Protein AF-0000000069186853 (afdb_homodimer)

Organism: Paramecium tetraurelia (NCBI:txid5888)

Secondary structure (DSSP, 8-state):
---------HHHHTHHHHHHHHHHHHHHHHTT-----HHHHHHHHHHHHHHHHHHHHHH-TT--EEEEEEEEEE-SS--EEEEEEEES-TTT-EEEEEEEE-SSEEEEEEEEEE--/---------HHHHTHHHHHHHHHHHHHHHHTT-----HHHHHHHHHHHHHHHHHHHHHH-TT--EEEEEEEEEE-SS--EEEEEEEES-TTT-EEEEEEEE-SSEEEEEEEEEE--

InterPro domains:
  IPR005334 Dynein light chain Tctex-1-like [PF03645] (18-112)
  IPR005334 Dynein light chain Tctex-1-like [PTHR21255] (15-114)
  IPR038586 Tctex-1-like superfamily [G3DSA:3.30.1140.40] (16-115)

Sequence (232 aa):
MSNFEKDDNFSNLLKPDVTKIAQGILDQEIKTYNYNNPEESQKKSNSICDTILIKLKDLNHKHYKFIVSCLILQKADCGVSLSASCYWDNNTDGSVSVKQESDNALCIVNIFACGGMSNFEKDDNFSNLLKPDVTKIAQGILDQEIKTYNYNNPEESQKKSNSICDTILIKLKDLNHKHYKFIVSCLILQKADCGVSLSASCYWDNNTDGSVSVKQESDNALCIVNIFACGG

Foldseek 3Di:
DPCVVVLCACVPPPQVVLQCLLQVLCVVLAAADDDDDDVVVVVSQVVSQVSSVVVVVVVCPQDWDKDKGKDKDFDDPDDDDDDDDDDADPSHKDKDWDWDHYPTMIMIMMMIIHGD/DPCVVVLCACVRPPQVVLQCLLQVLCVVLAAADDDDDDVVVVVSQVVSQVSSVVVVVVVCPQDWDKDKGKDKDFDDPDDDDDDDDDDADPSHKDKDWDWDHYPTMIMIMMMIIHGD

pLDDT: mean 92.04, std 14.08, range [31.52, 98.94]

Nearest PDB structures (foldseek):
  8pr0-assembly1_G  TM=8.610E-01  e=3.865E-09  Homo sapiens
  8glv-assembly1_AS  TM=9.226E-01  e=7.094E-08  Chlamydomonas reinhardtii
  8rgi-assembly1_B  TM=9.153E-01  e=6.820E-07  Homo sapiens
  8bwy-assembly1_N  TM=9.026E-01  e=1.581E-06  Chlamydomonas reinhardtii
  8bx8-assembly1_O  TM=8.476E-01  e=1.686E-06  Tetrahymena thermophila

Radius of gyration: 18.5 Å; Cα contacts (8 Å, |Δi|>4): 454; chains: 2; bounding box: 41×60×53 Å

Structure (mmCIF, N/CA/C/O backbone):
data_AF-0000000069186853-model_v1
#
loop_
_entity.id
_entity.type
_entity.pdbx_description
1 polymer 'Chromosome undetermined scaffold_24, whole genome shotgun sequence'
#
loop_
_atom_site.group_PDB
_atom_site.id
_atom_site.type_symbol
_atom_site.label_atom_id
_atom_site.label_alt_id
_atom_site.label_comp_id
_atom_site.label_asym_id
_atom_site.label_entity_id
_atom_site.label_seq_id
_atom_site.pdbx_PDB_ins_code
_atom_site.Cartn_x
_atom_site.Cartn_y
_atom_site.Cartn_z
_atom_site.occupancy
_atom_site.B_iso_or_equiv
_atom_site.auth_seq_id
_atom_site.auth_comp_id
_atom_site.auth_asym_id
_atom_site.auth_atom_id
_atom_site.pdbx_PDB_model_num
ATOM 1 N N . MET A 1 1 ? 14.367 39.562 -10.094 1 31.52 1 MET A N 1
ATOM 2 C CA . MET A 1 1 ? 14.781 38.375 -9.383 1 31.52 1 MET A CA 1
ATOM 3 C C . MET A 1 1 ? 13.656 37.344 -9.367 1 31.52 1 MET A C 1
ATOM 5 O O . MET A 1 1 ? 12.578 37.594 -8.836 1 31.52 1 MET A O 1
ATOM 9 N N . SER A 1 2 ? 13.32 36.656 -10.453 1 38.47 2 SER A N 1
ATOM 10 C CA . SER A 1 2 ? 12.211 35.719 -10.641 1 38.47 2 SER A CA 1
ATOM 11 C C . SER A 1 2 ? 12.141 34.719 -9.5 1 38.47 2 SER A C 1
ATOM 13 O O . SER A 1 2 ? 13.172 34.156 -9.086 1 38.47 2 SER A O 1
ATOM 15 N N . ASN A 1 3 ? 11.453 34.969 -8.406 1 35.44 3 ASN A N 1
ATOM 16 C CA . ASN A 1 3 ? 11.266 34.156 -7.215 1 35.44 3 ASN A CA 1
ATOM 17 C C . ASN A 1 3 ? 11.078 32.688 -7.57 1 35.44 3 ASN A C 1
ATOM 19 O O . ASN A 1 3 ? 9.945 32.219 -7.758 1 35.44 3 ASN A O 1
ATOM 23 N N . PHE A 1 4 ? 11.688 32.125 -8.5 1 44.28 4 PHE A N 1
ATOM 24 C CA . PHE A 1 4 ? 11.75 30.688 -8.664 1 44.28 4 PHE A CA 1
ATOM 25 C C . PHE A 1 4 ? 11.891 29.984 -7.316 1 44.28 4 PHE A C 1
ATOM 27 O O . PHE A 1 4 ? 13 29.812 -6.816 1 44.28 4 PHE A O 1
ATOM 34 N N . GLU A 1 5 ? 11.289 30.391 -6.305 1 45.09 5 GLU A N 1
ATOM 35 C CA . GLU A 1 5 ? 11.203 29.672 -5.035 1 45.09 5 GLU A CA 1
ATOM 36 C C . GLU A 1 5 ? 11.188 28.156 -5.258 1 45.09 5 GLU A C 1
ATOM 38 O O . GLU A 1 5 ? 10.312 27.625 -5.945 1 45.09 5 GLU A O 1
ATOM 43 N N . LYS A 1 6 ? 12.195 27.578 -5.723 1 48.25 6 LYS A N 1
ATOM 44 C CA . LYS A 1 6 ? 12.375 26.141 -5.707 1 48.25 6 LYS A CA 1
ATOM 45 C C . LYS A 1 6 ? 11.461 25.469 -4.68 1 48.25 6 LYS A C 1
ATOM 47 O O . LYS A 1 6 ? 11.609 25.688 -3.477 1 48.25 6 LYS A O 1
ATOM 52 N N . ASP A 1 7 ? 10.156 25.5 -4.883 1 52.16 7 ASP A N 1
ATOM 53 C CA . ASP A 1 7 ? 9.125 24.953 -4.008 1 52.16 7 ASP A CA 1
ATOM 54 C C . ASP A 1 7 ? 9.594 23.656 -3.352 1 52.16 7 ASP A C 1
ATOM 56 O O . ASP A 1 7 ? 10.016 22.719 -4.039 1 52.16 7 ASP A O 1
ATOM 60 N N . ASP A 1 8 ? 10.234 23.828 -2.162 1 62.59 8 ASP A N 1
ATOM 61 C CA . ASP A 1 8 ? 10.688 22.844 -1.189 1 62.59 8 ASP A CA 1
ATOM 62 C C . ASP A 1 8 ? 9.633 21.766 -0.965 1 62.59 8 ASP A C 1
ATOM 64 O O . ASP A 1 8 ? 9.117 21.609 0.142 1 62.59 8 ASP A O 1
ATOM 68 N N . ASN A 1 9 ? 9.195 21.281 -2.125 1 79.5 9 ASN A N 1
ATOM 69 C CA . ASN A 1 9 ? 8.203 20.219 -1.977 1 79.5 9 ASN A CA 1
ATOM 70 C C . ASN A 1 9 ? 8.852 18.844 -1.994 1 79.5 9 ASN A C 1
ATOM 72 O O . ASN A 1 9 ? 10.062 18.719 -2.186 1 79.5 9 ASN A O 1
ATOM 76 N N . PHE A 1 10 ? 8.117 17.812 -1.622 1 89.06 10 PHE A N 1
ATOM 77 C CA . PHE A 1 10 ? 8.625 16.438 -1.53 1 89.06 10 PHE A CA 1
ATOM 78 C C . PHE A 1 10 ? 9.367 16.047 -2.801 1 89.06 10 PHE A C 1
ATOM 80 O O . PHE A 1 10 ? 10.453 15.477 -2.734 1 89.06 10 PHE A O 1
ATOM 87 N N . SER A 1 11 ? 8.898 16.453 -3.914 1 82.69 11 SER A N 1
ATOM 88 C CA . SER A 1 11 ? 9.406 16.016 -5.207 1 82.69 11 SER A CA 1
ATOM 89 C C . SER A 1 11 ? 10.82 16.531 -5.445 1 82.69 11 SER A C 1
ATOM 91 O O . SER A 1 11 ? 11.664 15.812 -6.008 1 82.69 11 SER A O 1
ATOM 93 N N . ASN A 1 12 ? 11.055 17.656 -5 1 81.44 12 ASN A N 1
ATOM 94 C CA . ASN A 1 12 ? 12.367 18.234 -5.262 1 81.44 12 ASN A CA 1
ATOM 95 C C . ASN A 1 12 ? 13.32 18.016 -4.094 1 81.44 12 ASN A C 1
ATOM 97 O O . ASN A 1 12 ? 14.516 17.797 -4.297 1 81.44 12 ASN A O 1
ATOM 101 N N . LEU A 1 13 ? 12.867 17.922 -2.936 1 79.88 13 LEU A N 1
ATOM 102 C CA . LEU A 1 13 ? 13.734 17.969 -1.763 1 79.88 13 LEU A CA 1
ATOM 103 C C . LEU A 1 13 ? 14.031 16.562 -1.251 1 79.88 13 LEU A C 1
ATOM 105 O O . LEU A 1 13 ? 15.18 16.234 -0.933 1 79.88 13 LEU A O 1
ATOM 109 N N . LEU A 1 14 ? 13.008 15.812 -1.173 1 90.31 14 LEU A N 1
ATOM 110 C CA . LEU A 1 14 ? 13.195 14.578 -0.416 1 90.31 14 LEU A CA 1
ATOM 111 C C . LEU A 1 14 ? 13.078 13.359 -1.326 1 90.31 14 LEU A C 1
ATOM 113 O O . LEU A 1 14 ? 13.625 12.297 -1.019 1 90.31 14 LEU A O 1
ATOM 117 N N . LYS A 1 15 ? 12.453 13.508 -2.482 1 95.12 15 LYS A N 1
ATOM 118 C CA . LYS A 1 15 ? 12.133 12.352 -3.307 1 95.12 15 LYS A CA 1
ATOM 119 C C . LYS A 1 15 ? 13.406 11.641 -3.766 1 95.12 15 LYS A C 1
ATOM 121 O O . LYS A 1 15 ? 13.492 10.414 -3.701 1 95.12 15 LYS A O 1
ATOM 126 N N . PRO A 1 16 ? 14.469 12.375 -4.25 1 96.44 16 PRO A N 1
ATOM 127 C CA . PRO A 1 16 ? 15.68 11.672 -4.68 1 96.44 16 PRO A CA 1
ATOM 128 C C . PRO A 1 16 ? 16.312 10.859 -3.561 1 96.44 16 PRO A C 1
ATOM 130 O O . PRO A 1 16 ? 16.75 9.719 -3.785 1 96.44 16 PRO A O 1
ATOM 133 N N . ASP A 1 17 ? 16.375 11.398 -2.381 1 96 17 ASP A N 1
ATOM 134 C CA . ASP A 1 17 ? 16.984 10.703 -1.244 1 96 17 ASP A CA 1
ATOM 135 C C . ASP A 1 17 ? 16.125 9.5 -0.831 1 96 17 ASP A C 1
ATOM 137 O O . ASP A 1 17 ? 16.656 8.43 -0.551 1 96 17 ASP A O 1
ATOM 141 N N . VAL A 1 18 ? 14.844 9.664 -0.786 1 97.81 18 VAL A N 1
ATOM 142 C CA . VAL A 1 18 ? 13.93 8.578 -0.437 1 97.81 18 VAL A CA 1
ATOM 143 C C . VAL A 1 18 ? 14.055 7.445 -1.451 1 97.81 18 VAL A C 1
ATOM 145 O O . VAL A 1 18 ? 14.109 6.273 -1.077 1 97.81 18 VAL A O 1
ATOM 148 N N . THR A 1 19 ? 14.156 7.84 -2.711 1 98.5 19 THR A N 1
ATOM 149 C CA . THR A 1 19 ? 14.297 6.859 -3.783 1 98.5 19 THR A CA 1
ATOM 150 C C . THR A 1 19 ? 15.602 6.074 -3.633 1 98.5 19 THR A C 1
ATOM 152 O O . THR A 1 19 ? 15.602 4.848 -3.74 1 98.5 19 THR A O 1
ATOM 155 N N . LYS A 1 20 ? 16.625 6.789 -3.365 1 98.31 20 LYS A N 1
ATOM 156 C CA . LYS A 1 20 ? 17.938 6.168 -3.217 1 98.31 20 LYS A CA 1
ATOM 157 C C . LYS A 1 20 ? 17.953 5.207 -2.029 1 98.31 20 LYS A C 1
ATOM 159 O O . LYS A 1 20 ? 18.5 4.105 -2.125 1 98.31 20 LYS A O 1
ATOM 164 N N . ILE A 1 21 ? 17.391 5.629 -0.96 1 98.31 21 ILE A N 1
ATOM 165 C CA . ILE A 1 21 ? 17.328 4.805 0.242 1 98.31 21 ILE A CA 1
ATOM 166 C C . ILE A 1 21 ? 16.562 3.516 -0.051 1 98.31 21 ILE A C 1
ATOM 168 O O . ILE A 1 21 ? 17.062 2.418 0.207 1 98.31 21 ILE A O 1
ATOM 172 N N . ALA A 1 22 ? 15.398 3.576 -0.599 1 98.81 22 ALA A N 1
ATOM 173 C CA . ALA A 1 22 ? 14.539 2.42 -0.851 1 98.81 22 ALA A CA 1
ATOM 174 C C . ALA A 1 22 ? 15.18 1.474 -1.862 1 98.81 22 ALA A C 1
ATOM 176 O O . ALA A 1 22 ? 15.227 0.26 -1.646 1 98.81 22 ALA A O 1
ATOM 177 N N . GLN A 1 23 ? 15.727 2.078 -2.92 1 98.88 23 GLN A N 1
ATOM 178 C CA . GLN A 1 23 ? 16.344 1.258 -3.955 1 98.88 23 GLN A CA 1
ATOM 179 C C . GLN A 1 23 ? 17.578 0.528 -3.418 1 98.88 23 GLN A C 1
ATOM 181 O O . GLN A 1 23 ? 17.812 -0.638 -3.748 1 98.88 23 GLN A O 1
ATOM 186 N N . GLY A 1 24 ? 18.344 1.26 -2.682 1 98.81 24 GLY A N 1
ATOM 187 C CA . GLY A 1 24 ? 19.516 0.642 -2.082 1 98.81 24 GLY A CA 1
ATOM 188 C C . GLY A 1 24 ? 19.188 -0.55 -1.206 1 98.81 24 GLY A C 1
ATOM 189 O O . GLY A 1 24 ? 19.844 -1.582 -1.271 1 98.81 24 GLY A O 1
ATOM 190 N N . ILE A 1 25 ? 18.156 -0.451 -0.407 1 98.88 25 ILE A N 1
ATOM 191 C CA . ILE A 1 25 ? 17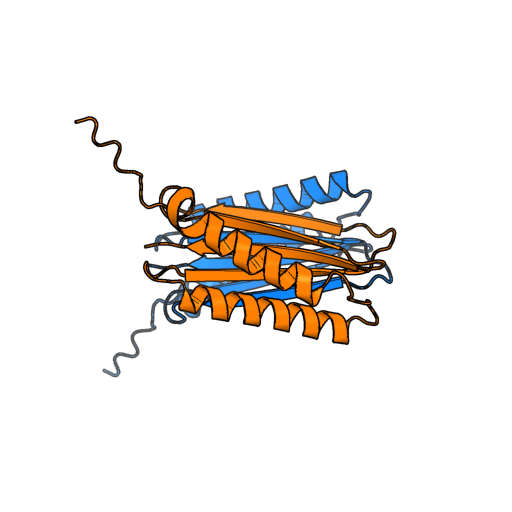.75 -1.532 0.481 1 98.88 25 ILE A CA 1
ATOM 192 C C . ILE A 1 25 ? 17.234 -2.711 -0.344 1 98.88 25 ILE A C 1
ATOM 194 O O . ILE A 1 25 ? 17.547 -3.865 -0.056 1 98.88 25 ILE A O 1
ATOM 198 N N . LEU A 1 26 ? 16.453 -2.457 -1.395 1 98.88 26 LEU A N 1
ATOM 199 C CA . LEU A 1 26 ? 15.961 -3.541 -2.234 1 98.88 26 LEU A CA 1
ATOM 200 C C . LEU A 1 26 ? 17.109 -4.238 -2.955 1 98.88 26 LEU A C 1
ATOM 202 O O . LEU A 1 26 ? 17.109 -5.465 -3.088 1 98.88 26 LEU A O 1
ATOM 206 N N . ASP A 1 27 ? 18.062 -3.445 -3.42 1 98.75 27 ASP A N 1
ATOM 207 C CA . ASP A 1 27 ? 19.219 -4.035 -4.082 1 98.75 27 ASP A CA 1
ATOM 208 C C . ASP A 1 27 ? 19.953 -4.996 -3.152 1 98.75 27 ASP A C 1
ATOM 210 O O . ASP A 1 27 ? 20.391 -6.074 -3.576 1 98.75 27 ASP A O 1
ATOM 214 N N . GLN A 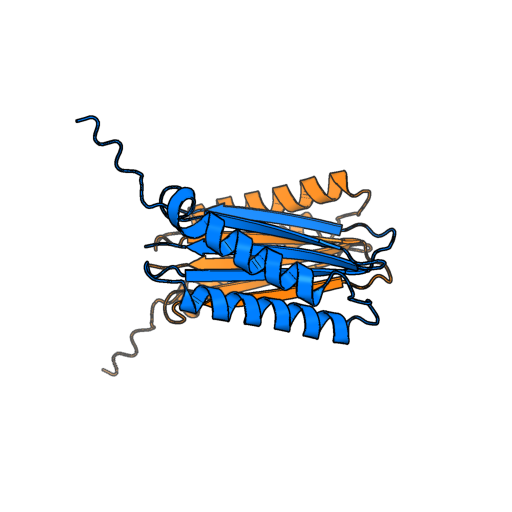1 28 ? 20.031 -4.59 -1.9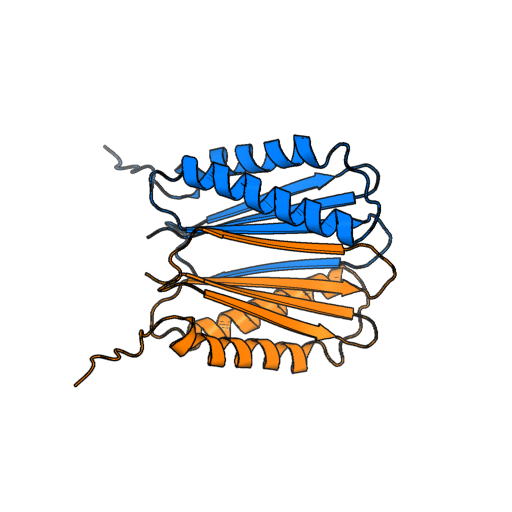55 1 98.5 28 GLN A N 1
ATOM 215 C CA . GLN A 1 28 ? 20.734 -5.398 -0.965 1 98.5 28 GLN A CA 1
ATOM 216 C C . GLN A 1 28 ? 19.906 -6.617 -0.562 1 98.5 28 GLN A C 1
ATOM 218 O O . GLN A 1 28 ? 20.438 -7.723 -0.442 1 98.5 28 GLN A O 1
ATOM 223 N N . GLU A 1 29 ? 18.609 -6.461 -0.39 1 98.56 29 GLU A N 1
ATOM 224 C CA . GLU A 1 29 ? 17.781 -7.469 0.264 1 98.56 29 GLU A CA 1
ATOM 225 C C . GLU A 1 29 ? 17.172 -8.43 -0.755 1 98.56 29 GLU A C 1
ATOM 227 O O . GLU A 1 29 ? 16.875 -9.578 -0.431 1 98.56 29 GLU A O 1
ATOM 232 N N . ILE A 1 30 ? 17 -8.047 -2.061 1 98.69 30 ILE A N 1
ATOM 233 C CA . ILE A 1 30 ? 16.125 -8.82 -2.932 1 98.69 30 ILE A CA 1
ATOM 234 C C . ILE A 1 30 ? 16.938 -9.445 -4.066 1 98.69 30 ILE A C 1
ATOM 236 O O . ILE A 1 30 ? 16.609 -10.539 -4.535 1 98.69 30 ILE A O 1
ATOM 240 N N . LYS A 1 31 ? 17.969 -8.789 -4.516 1 97.25 31 LYS A N 1
ATOM 241 C CA . LYS A 1 31 ? 18.703 -9.266 -5.684 1 97.25 31 LYS A CA 1
ATOM 242 C C . LYS A 1 31 ? 19.125 -10.719 -5.508 1 97.25 31 LYS A C 1
ATOM 244 O O . LYS A 1 31 ? 19.078 -11.508 -6.457 1 97.25 31 LYS A O 1
ATOM 249 N N . THR A 1 32 ? 19.484 -11.109 -4.293 1 96.19 32 THR A N 1
ATOM 250 C CA . THR A 1 32 ? 19.938 -12.477 -4.047 1 96.19 32 THR A CA 1
ATOM 251 C C . THR A 1 32 ? 18.906 -13.242 -3.221 1 96.19 32 THR A C 1
ATOM 253 O O . THR A 1 32 ? 19.203 -14.32 -2.701 1 96.19 32 THR A O 1
ATOM 256 N N . TYR A 1 33 ? 17.797 -12.719 -3.096 1 98.06 33 TYR A N 1
ATOM 257 C CA . TYR A 1 33 ? 16.719 -13.312 -2.299 1 98.06 33 TYR A CA 1
ATOM 258 C C . TYR A 1 33 ? 16.109 -14.508 -3.014 1 98.06 33 TYR A C 1
ATOM 260 O O . TYR A 1 33 ? 15.914 -14.477 -4.23 1 98.06 33 TYR A O 1
ATOM 268 N N . ASN A 1 34 ? 15.914 -15.594 -2.262 1 97.75 34 ASN A N 1
ATOM 269 C CA . ASN A 1 34 ? 15.188 -16.75 -2.758 1 97.75 34 ASN A CA 1
ATOM 270 C C . ASN A 1 34 ? 13.867 -16.953 -2.012 1 97.75 34 ASN A C 1
ATOM 272 O O . ASN A 1 34 ? 13.867 -17.156 -0.797 1 97.75 34 ASN A O 1
ATOM 276 N N . TYR A 1 35 ? 12.883 -16.859 -2.834 1 97.38 35 TYR A N 1
ATOM 277 C CA . TYR A 1 35 ? 11.586 -17.125 -2.217 1 97.38 35 TYR A CA 1
ATOM 278 C C . TYR A 1 35 ? 11.453 -18.594 -1.835 1 97.38 35 TYR A C 1
ATOM 280 O O . TYR A 1 35 ? 11.609 -19.469 -2.682 1 97.38 35 TYR A O 1
ATOM 288 N N . ASN A 1 36 ? 11.086 -18.781 -0.61 1 96.12 36 ASN A N 1
ATOM 289 C CA . ASN A 1 36 ? 10.984 -20.172 -0.157 1 96.12 36 ASN A CA 1
ATOM 290 C C . ASN A 1 36 ? 9.547 -20.531 0.223 1 96.12 36 ASN A C 1
ATOM 292 O O . ASN A 1 36 ? 9.023 -21.547 -0.209 1 96.12 36 ASN A O 1
ATOM 296 N N . ASN A 1 37 ? 8.992 -19.703 1.125 1 95.38 37 ASN A N 1
ATOM 297 C CA . ASN A 1 37 ? 7.617 -19.922 1.567 1 95.38 37 ASN A CA 1
ATOM 298 C C . ASN A 1 37 ? 6.973 -18.625 2.035 1 95.38 37 ASN A C 1
ATOM 300 O O . ASN A 1 37 ? 7.664 -17.625 2.264 1 95.38 37 ASN A O 1
ATOM 304 N N . PRO A 1 38 ? 5.688 -18.641 2.197 1 94.88 38 PRO A N 1
ATOM 305 C CA . PRO A 1 38 ? 4.953 -17.422 2.531 1 94.88 38 PRO A CA 1
ATOM 306 C C . PRO A 1 38 ? 5.367 -16.828 3.875 1 94.88 38 PRO A C 1
ATOM 308 O O . PRO A 1 38 ? 5.426 -15.602 4.023 1 94.88 38 PRO A O 1
ATOM 311 N N . GLU A 1 39 ? 5.641 -17.609 4.816 1 96.94 39 GLU A N 1
ATOM 312 C CA . GLU A 1 39 ? 6 -17.109 6.141 1 96.94 39 GLU A CA 1
ATOM 313 C C . GLU A 1 39 ? 7.309 -16.328 6.105 1 96.94 39 GLU A C 1
ATOM 315 O O . GLU A 1 39 ? 7.391 -15.219 6.641 1 96.94 39 GLU A O 1
ATOM 320 N N . GLU A 1 40 ? 8.273 -16.906 5.508 1 97.69 40 GLU A N 1
ATOM 321 C CA . GLU A 1 40 ? 9.57 -16.234 5.395 1 97.69 40 GLU A CA 1
ATOM 322 C C . GLU A 1 40 ? 9.461 -14.969 4.562 1 97.69 40 GLU A C 1
ATOM 324 O O . GLU A 1 40 ? 10.109 -13.961 4.867 1 97.69 40 GLU A O 1
ATOM 329 N N . SER A 1 41 ? 8.734 -15.047 3.504 1 98.19 41 SER A N 1
ATOM 330 C CA . SER A 1 41 ? 8.547 -13.867 2.66 1 98.19 41 SER A CA 1
ATOM 331 C C . SER A 1 41 ? 7.852 -12.742 3.424 1 98.19 41 SER A C 1
ATOM 333 O O . SER A 1 41 ? 8.156 -11.57 3.223 1 98.19 41 SER A O 1
ATOM 335 N N . GLN A 1 42 ? 6.945 -13.125 4.293 1 98.38 42 GLN A N 1
ATOM 336 C CA . GLN A 1 42 ? 6.27 -12.133 5.121 1 98.38 42 GLN A CA 1
ATOM 337 C C . GLN A 1 42 ? 7.25 -11.445 6.07 1 98.38 42 GLN A C 1
ATOM 339 O O . GLN A 1 42 ? 7.227 -10.219 6.211 1 98.38 42 GLN A O 1
ATOM 344 N N . LYS A 1 43 ? 8.047 -12.203 6.652 1 98.62 43 LYS A N 1
ATOM 345 C CA . LYS A 1 43 ? 9.07 -11.641 7.531 1 98.62 43 LYS A CA 1
ATOM 346 C C . LYS A 1 43 ? 9.984 -10.688 6.766 1 98.62 43 LYS A C 1
ATOM 348 O O . LYS A 1 43 ? 10.344 -9.625 7.277 1 98.62 43 LYS A O 1
ATOM 353 N N . LYS A 1 44 ? 10.359 -11.156 5.566 1 98.81 44 LYS A N 1
ATOM 354 C CA . LYS A 1 44 ? 11.227 -10.336 4.73 1 98.81 44 LYS A CA 1
ATOM 355 C C . LYS A 1 44 ? 10.562 -9 4.391 1 98.81 44 LYS A C 1
ATOM 357 O O . LYS A 1 44 ? 11.188 -7.945 4.508 1 98.81 44 LYS A O 1
ATOM 362 N N . SER A 1 45 ? 9.312 -9.055 3.967 1 98.81 45 SER A N 1
ATOM 363 C CA . SER A 1 45 ? 8.602 -7.828 3.617 1 98.81 45 SER A CA 1
ATOM 364 C C . SER A 1 45 ? 8.477 -6.902 4.824 1 98.81 45 SER A C 1
ATOM 366 O O . SER A 1 45 ? 8.656 -5.688 4.703 1 98.81 45 SER A O 1
ATOM 368 N N . ASN A 1 46 ? 8.211 -7.473 5.98 1 98.88 46 ASN A N 1
ATOM 369 C CA . ASN A 1 46 ? 8.164 -6.684 7.207 1 98.88 46 ASN A CA 1
ATOM 370 C C . ASN A 1 46 ? 9.492 -5.992 7.484 1 98.88 46 ASN A C 1
ATOM 372 O O . ASN A 1 46 ? 9.523 -4.805 7.812 1 98.88 46 ASN A O 1
ATOM 376 N N . SER A 1 47 ? 10.477 -6.73 7.367 1 98.81 47 SER A N 1
ATOM 377 C CA . SER A 1 47 ? 11.812 -6.223 7.656 1 98.81 47 SER A CA 1
ATOM 378 C C . SER A 1 47 ? 12.195 -5.094 6.707 1 98.81 47 SER A C 1
ATOM 380 O O . SER A 1 47 ? 12.789 -4.102 7.121 1 98.81 47 SER A O 1
ATOM 382 N N . ILE A 1 48 ? 11.859 -5.27 5.48 1 98.88 48 ILE A N 1
ATOM 383 C CA . ILE A 1 48 ? 12.148 -4.25 4.48 1 98.88 48 ILE A CA 1
ATOM 384 C C . ILE A 1 48 ? 11.398 -2.965 4.82 1 98.88 48 ILE A C 1
ATOM 386 O O . ILE A 1 48 ? 11.984 -1.881 4.832 1 98.88 48 ILE A O 1
ATOM 390 N N . CYS A 1 49 ? 10.148 -3.076 5.148 1 98.88 49 CYS A N 1
ATOM 391 C CA . CYS A 1 49 ? 9.367 -1.907 5.527 1 98.88 49 CYS A CA 1
ATOM 392 C C . CYS A 1 49 ? 9.992 -1.181 6.707 1 98.88 49 CYS A C 1
ATOM 394 O O . CYS A 1 49 ? 10.219 0.03 6.648 1 98.88 49 CYS A O 1
ATOM 396 N N . ASP A 1 50 ? 10.32 -1.941 7.691 1 98.81 50 ASP A N 1
ATOM 397 C CA . ASP A 1 50 ? 10.844 -1.364 8.93 1 98.81 50 ASP A CA 1
ATOM 398 C C . ASP A 1 50 ? 12.195 -0.696 8.695 1 98.81 50 ASP A C 1
ATOM 400 O O . ASP A 1 50 ? 12.453 0.393 9.211 1 98.81 50 ASP A O 1
ATOM 404 N N . THR A 1 51 ? 13.016 -1.331 7.945 1 98.81 51 THR A N 1
ATOM 405 C CA . THR A 1 51 ? 14.344 -0.801 7.668 1 98.81 51 THR A CA 1
ATOM 406 C C . THR A 1 51 ? 14.258 0.516 6.906 1 98.81 51 THR A C 1
ATOM 408 O O . THR A 1 51 ? 14.93 1.489 7.254 1 98.81 51 THR A O 1
ATOM 411 N N . ILE A 1 52 ? 13.414 0.541 5.887 1 98.81 52 ILE A N 1
ATOM 412 C CA . ILE A 1 52 ? 13.242 1.76 5.102 1 98.81 52 ILE A CA 1
ATOM 413 C C . ILE A 1 52 ? 12.672 2.867 5.984 1 98.81 52 ILE A C 1
ATOM 415 O O . ILE A 1 52 ? 13.141 4.004 5.949 1 98.81 52 ILE A O 1
ATOM 419 N N . LEU A 1 53 ? 11.719 2.469 6.824 1 98.69 53 LEU A N 1
ATOM 420 C CA . LEU A 1 53 ? 11.062 3.461 7.668 1 98.69 53 LEU A CA 1
ATOM 421 C C . LEU A 1 53 ? 12.055 4.082 8.648 1 98.69 53 LEU A C 1
ATOM 423 O O . LEU A 1 53 ? 12.023 5.293 8.875 1 98.69 53 LEU A O 1
ATOM 427 N N . ILE A 1 54 ? 12.898 3.338 9.211 1 98.31 54 ILE A N 1
ATOM 428 C CA . ILE A 1 54 ? 13.906 3.814 10.156 1 98.31 54 ILE A CA 1
ATOM 429 C C . ILE A 1 54 ? 14.812 4.828 9.461 1 98.31 54 ILE A C 1
ATOM 431 O O . ILE A 1 54 ? 15.117 5.887 10.023 1 98.31 54 ILE A O 1
ATOM 435 N N . LYS A 1 55 ? 15.227 4.535 8.25 1 98 55 LYS A N 1
ATOM 436 C CA . LYS A 1 55 ? 16.094 5.438 7.5 1 98 55 LYS A CA 1
ATOM 437 C C . LYS A 1 55 ? 15.383 6.742 7.168 1 98 55 LYS A C 1
ATOM 439 O O . LYS A 1 55 ? 15.984 7.816 7.207 1 98 55 LYS A O 1
ATOM 444 N N . LEU A 1 56 ? 14.125 6.621 6.809 1 97.31 56 LEU A N 1
ATOM 445 C CA . LEU A 1 56 ? 13.359 7.816 6.465 1 97.31 56 LEU A CA 1
ATOM 446 C C . LEU A 1 56 ? 13.156 8.703 7.691 1 97.31 56 LEU A C 1
ATOM 448 O O . LEU A 1 56 ? 13.219 9.93 7.586 1 97.31 56 LEU A O 1
ATOM 452 N N . LYS A 1 57 ? 12.883 8.078 8.828 1 95.75 57 LYS A N 1
ATOM 453 C CA . LYS A 1 57 ? 12.758 8.828 10.078 1 95.75 57 LYS A CA 1
ATOM 454 C C . LYS A 1 57 ? 14.016 9.641 10.359 1 95.75 57 LYS A C 1
ATOM 456 O O . LYS A 1 57 ? 13.938 10.797 10.781 1 95.75 57 LYS A O 1
ATOM 461 N N . ASP A 1 58 ? 15.102 9.133 10.062 1 94.31 58 ASP A N 1
ATOM 462 C CA . ASP A 1 58 ? 16.391 9.773 10.32 1 94.31 58 ASP A CA 1
ATOM 463 C C . ASP A 1 58 ? 16.625 10.938 9.359 1 94.31 58 ASP A C 1
ATOM 465 O O . ASP A 1 58 ? 17.281 11.922 9.711 1 94.31 58 ASP A O 1
ATOM 469 N N . LEU A 1 59 ? 16.047 10.82 8.164 1 87.69 59 LEU A N 1
ATOM 470 C CA . LEU A 1 59 ? 16.203 11.828 7.117 1 87.69 59 LEU A CA 1
ATOM 471 C C . LEU A 1 59 ? 15.195 12.953 7.289 1 87.69 59 LEU A C 1
ATOM 473 O O . LEU A 1 59 ? 15.328 14.016 6.676 1 87.69 59 LEU A O 1
ATOM 477 N N . ASN A 1 60 ? 14.148 12.766 8.078 1 79.94 60 ASN A N 1
ATOM 478 C CA . ASN A 1 60 ? 12.93 13.57 8.117 1 79.94 60 ASN A CA 1
ATOM 479 C C . ASN A 1 60 ? 13.164 14.914 8.812 1 79.94 60 ASN A C 1
ATOM 481 O O . ASN A 1 60 ? 12.625 15.156 9.891 1 79.94 60 ASN A O 1
ATOM 485 N N . HIS A 1 61 ? 13.781 15.844 8.117 1 76.88 61 HIS A N 1
ATOM 486 C CA . HIS A 1 61 ? 14.016 17.188 8.648 1 76.88 61 HIS A CA 1
ATOM 487 C C . HIS A 1 61 ? 12.781 18.062 8.5 1 76.88 61 HIS A C 1
ATOM 489 O O . HIS A 1 61 ? 12.68 19.109 9.156 1 76.88 61 HIS A O 1
ATOM 495 N N . LYS A 1 62 ? 11.758 17.703 7.723 1 77.44 62 LYS A N 1
ATOM 496 C CA . LYS A 1 62 ? 10.578 18.516 7.438 1 77.44 62 LYS A CA 1
ATOM 497 C C . LYS A 1 62 ? 9.32 17.906 8.055 1 77.44 62 LYS A C 1
ATOM 499 O O . LYS A 1 62 ? 8.203 18.25 7.684 1 77.44 62 LYS A O 1
ATOM 504 N N . HIS A 1 63 ? 9.383 16.953 8.828 1 88.25 63 HIS A N 1
ATOM 505 C CA . HIS A 1 63 ? 8.336 16.344 9.641 1 88.25 63 HIS A CA 1
ATOM 506 C C . HIS A 1 63 ? 7.258 15.711 8.773 1 88.25 63 HIS A C 1
ATOM 508 O O . HIS A 1 63 ? 6.066 15.953 8.984 1 88.25 63 HIS A O 1
ATOM 514 N N . TYR A 1 64 ? 7.672 15.016 7.867 1 94.62 64 TYR A N 1
ATOM 515 C CA . TYR A 1 64 ? 6.746 14.203 7.086 1 94.62 64 TYR A CA 1
ATOM 516 C C . TYR A 1 64 ? 6.258 13.008 7.891 1 94.62 64 TYR A C 1
ATOM 518 O O . TYR A 1 64 ? 6.996 12.461 8.711 1 94.62 64 TYR A O 1
ATOM 526 N N . LYS A 1 65 ? 5.023 12.695 7.668 1 96.94 65 LYS A N 1
ATOM 527 C CA . LYS A 1 65 ? 4.531 11.352 7.953 1 96.94 65 LYS A CA 1
ATOM 528 C C . LYS A 1 65 ? 4.84 10.398 6.805 1 96.94 65 LYS A C 1
ATOM 530 O O . LYS A 1 65 ? 4.773 10.789 5.633 1 96.94 65 LYS A O 1
ATOM 535 N N . PHE A 1 66 ? 5.156 9.117 7.129 1 98.25 66 PHE A N 1
ATOM 536 C CA . PHE A 1 66 ? 5.516 8.164 6.086 1 98.25 66 PHE A CA 1
ATOM 537 C C . PHE A 1 66 ? 4.676 6.898 6.203 1 98.25 66 PHE A C 1
ATOM 539 O O . PHE A 1 66 ? 4.422 6.414 7.309 1 98.25 66 PHE A O 1
ATOM 546 N N . ILE A 1 67 ? 4.289 6.355 5.082 1 98.81 67 ILE A N 1
ATOM 547 C CA . ILE A 1 67 ? 3.773 5 4.926 1 98.81 67 ILE A CA 1
ATOM 548 C C . ILE A 1 67 ? 4.656 4.219 3.955 1 98.81 67 ILE A C 1
ATOM 550 O O . ILE A 1 67 ? 4.91 4.672 2.836 1 98.81 67 ILE A O 1
ATOM 554 N N . VAL A 1 68 ? 5.172 3.125 4.406 1 98.94 68 VAL A N 1
ATOM 555 C CA . VAL A 1 68 ? 5.945 2.227 3.555 1 98.94 68 VAL A CA 1
ATOM 556 C C . VAL A 1 68 ? 5.191 0.908 3.381 1 98.94 68 VAL A C 1
ATOM 558 O O . VAL A 1 68 ? 4.832 0.258 4.363 1 98.94 68 VAL A O 1
ATOM 561 N N . SER A 1 69 ? 4.914 0.555 2.225 1 98.94 69 SER A N 1
ATOM 562 C CA . SER A 1 69 ? 4.289 -0.722 1.896 1 98.94 69 SER A CA 1
ATOM 563 C C . SER A 1 69 ? 5.211 -1.585 1.041 1 98.94 69 SER A C 1
ATOM 565 O O . SER A 1 69 ? 5.879 -1.081 0.134 1 98.94 69 SER A O 1
ATOM 567 N N . CYS A 1 70 ? 5.242 -2.85 1.259 1 98.94 70 CYS A N 1
ATOM 568 C CA . CYS A 1 70 ? 6.102 -3.783 0.543 1 98.94 70 CYS A CA 1
ATOM 569 C C . CYS A 1 70 ? 5.324 -5.02 0.107 1 98.94 70 CYS A C 1
ATOM 571 O O . CYS A 1 70 ? 4.68 -5.672 0.928 1 98.94 70 CYS A O 1
ATOM 573 N N . LEU A 1 71 ? 5.395 -5.328 -1.145 1 98.69 71 LEU A N 1
ATOM 574 C CA . LEU A 1 71 ? 4.84 -6.539 -1.74 1 98.69 71 LEU A CA 1
ATOM 575 C C . LEU A 1 71 ? 5.953 -7.457 -2.238 1 98.69 71 LEU A C 1
ATOM 577 O O . LEU A 1 71 ? 6.84 -7.02 -2.975 1 98.69 71 LEU A O 1
ATOM 581 N N . ILE A 1 72 ? 5.922 -8.672 -1.858 1 98.44 72 ILE A N 1
ATOM 582 C CA . ILE A 1 72 ? 6.797 -9.688 -2.434 1 98.44 72 ILE A CA 1
ATOM 583 C C . ILE A 1 72 ? 5.953 -10.758 -3.117 1 98.44 72 ILE A C 1
ATOM 585 O O . ILE A 1 72 ? 5.02 -11.305 -2.518 1 98.44 72 ILE A O 1
ATOM 589 N N . LEU A 1 73 ? 6.355 -11.062 -4.324 1 96.56 73 LEU A N 1
ATOM 590 C CA . LEU A 1 73 ? 5.656 -12.055 -5.141 1 96.56 73 LEU A CA 1
ATOM 591 C C . LEU A 1 73 ? 6.609 -13.148 -5.605 1 96.56 73 LEU A C 1
ATOM 593 O O . LEU A 1 73 ? 7.699 -12.859 -6.102 1 96.56 73 LEU A O 1
ATOM 597 N N . GLN A 1 74 ? 6.156 -14.352 -5.367 1 96 74 GLN A N 1
ATOM 598 C CA . GLN A 1 74 ? 6.84 -15.438 -6.059 1 96 74 GLN A CA 1
ATOM 599 C C . GLN A 1 74 ? 6.582 -15.383 -7.562 1 96 74 GLN A C 1
ATOM 601 O O . GLN A 1 74 ? 5.434 -15.305 -7.996 1 96 74 GLN A O 1
ATOM 606 N N . LYS A 1 75 ? 7.688 -15.391 -8.305 1 93.38 75 LYS A N 1
ATOM 607 C CA . LYS A 1 75 ? 7.52 -15.383 -9.758 1 93.38 75 LYS A CA 1
ATOM 608 C C . LYS A 1 75 ? 6.887 -16.688 -10.242 1 93.38 75 LYS A C 1
ATOM 610 O O . LYS A 1 75 ? 7.461 -17.766 -10.078 1 93.38 75 LYS A O 1
ATOM 615 N N . ALA A 1 76 ? 5.742 -16.578 -10.609 1 88.31 76 ALA A N 1
ATOM 616 C CA . ALA A 1 76 ? 4.945 -17.641 -11.203 1 88.31 76 ALA A CA 1
ATOM 617 C C . ALA A 1 76 ? 3.941 -17.078 -12.211 1 88.31 76 ALA A C 1
ATOM 619 O O . ALA A 1 76 ? 3.811 -15.859 -12.352 1 88.31 76 ALA A O 1
ATOM 620 N N . ASP A 1 77 ? 3.352 -17.906 -12.969 1 84.25 77 ASP A N 1
ATOM 621 C CA . ASP A 1 77 ? 2.293 -17.469 -13.867 1 84.25 77 ASP A CA 1
ATOM 622 C C . ASP A 1 77 ? 0.979 -17.266 -13.117 1 84.25 77 ASP A C 1
ATOM 624 O O . ASP A 1 77 ? 0.023 -18.016 -13.312 1 84.25 77 ASP A O 1
ATOM 628 N N . CYS A 1 78 ? 1.01 -16.297 -12.273 1 87.44 78 CYS A N 1
ATOM 629 C CA . CYS A 1 78 ? -0.188 -15.977 -11.508 1 87.44 78 CYS A CA 1
ATOM 630 C C . CYS A 1 78 ? -0.537 -14.5 -11.648 1 87.44 78 CYS A C 1
ATOM 632 O O . CYS A 1 78 ? 0.338 -13.672 -11.914 1 87.44 78 CYS A O 1
ATOM 634 N N . GLY A 1 79 ? -1.819 -14.25 -11.664 1 93.19 79 GLY A N 1
ATOM 635 C CA . GLY A 1 79 ? -2.32 -12.898 -11.867 1 93.19 79 GLY A CA 1
ATOM 636 C C . GLY A 1 79 ? -2.283 -12.055 -10.602 1 93.19 79 GLY A C 1
ATOM 637 O O . GLY A 1 79 ? -2.91 -12.398 -9.602 1 93.19 79 GLY A O 1
ATOM 638 N N . VAL A 1 80 ? -1.57 -10.945 -10.633 1 95.25 80 VAL A N 1
ATOM 639 C CA . VAL A 1 80 ? -1.5 -10 -9.523 1 95.25 80 VAL A CA 1
ATOM 640 C C . VAL A 1 80 ? -1.645 -8.578 -10.047 1 95.25 80 VAL A C 1
ATOM 642 O O . VAL A 1 80 ? -1.043 -8.211 -11.062 1 95.25 80 VAL A O 1
ATOM 645 N N . SER A 1 81 ? -2.475 -7.762 -9.367 1 97.56 81 SER A N 1
ATOM 646 C CA . SER A 1 81 ? -2.604 -6.344 -9.688 1 97.56 81 SER A CA 1
ATOM 647 C C . SER A 1 81 ? -2.543 -5.488 -8.422 1 97.56 81 SER A C 1
ATOM 649 O O . SER A 1 81 ? -3.229 -5.773 -7.438 1 97.56 81 SER A O 1
ATOM 651 N N . LEU A 1 82 ? -1.713 -4.469 -8.461 1 98.25 82 LEU A N 1
ATOM 652 C CA . LEU A 1 82 ? -1.58 -3.529 -7.348 1 98.25 82 LEU A CA 1
ATOM 653 C C . LEU A 1 82 ? -1.807 -2.096 -7.82 1 98.25 82 LEU A C 1
ATOM 655 O O . LEU A 1 82 ? -1.231 -1.671 -8.828 1 98.25 82 LEU A O 1
ATOM 659 N N . SER A 1 83 ? -2.688 -1.404 -7.168 1 98.75 83 SER A N 1
ATOM 660 C CA . SER A 1 83 ? -2.99 -0.009 -7.469 1 98.75 83 SER A CA 1
ATOM 661 C C . SER A 1 83 ? -2.98 0.844 -6.203 1 98.75 83 SER A C 1
ATOM 663 O O . SER A 1 83 ? -3.127 0.323 -5.098 1 98.75 83 SER A O 1
ATOM 665 N N . ALA A 1 84 ? -2.822 2.139 -6.426 1 98.75 84 ALA A N 1
ATOM 666 C CA . ALA A 1 84 ? -2.971 3.105 -5.344 1 98.75 84 ALA A CA 1
ATOM 667 C C . ALA A 1 84 ? -3.498 4.438 -5.867 1 98.75 84 ALA A C 1
ATOM 669 O O . ALA A 1 84 ? -3.113 4.883 -6.949 1 98.75 84 ALA A O 1
ATOM 670 N N . SER A 1 85 ? -4.352 5.051 -5.148 1 98.69 85 SER A N 1
ATOM 671 C CA . SER A 1 85 ? -4.832 6.406 -5.391 1 98.69 85 SER A CA 1
ATOM 672 C C . SER A 1 85 ? -4.742 7.262 -4.133 1 98.69 85 SER A C 1
ATOM 674 O O . SER A 1 85 ? -4.832 6.742 -3.016 1 98.69 85 SER A O 1
ATOM 676 N N . CYS A 1 86 ? -4.594 8.539 -4.348 1 98.44 86 CYS A N 1
ATOM 677 C CA . CYS A 1 86 ? -4.387 9.414 -3.201 1 98.44 86 CYS A CA 1
ATOM 678 C C . CYS A 1 86 ? -5.246 10.672 -3.312 1 98.44 86 CYS A C 1
ATOM 680 O O . CYS A 1 86 ? -5.512 11.148 -4.418 1 98.44 86 CYS A O 1
ATOM 682 N N . TYR A 1 87 ? -5.684 11.164 -2.182 1 97.94 87 TYR A N 1
ATOM 683 C CA . TYR A 1 87 ? -6.254 12.484 -1.964 1 97.94 87 TYR A CA 1
ATOM 684 C C . TYR A 1 87 ? -5.426 13.281 -0.958 1 97.94 87 TYR A C 1
ATOM 686 O O . TYR A 1 87 ? -5.535 13.062 0.252 1 97.94 87 TYR A O 1
ATOM 694 N N . TRP A 1 88 ? -4.547 14.18 -1.463 1 96.5 88 TRP A N 1
ATOM 695 C CA . TRP A 1 88 ? -3.623 14.945 -0.628 1 96.5 88 TRP A CA 1
ATOM 696 C C . TRP A 1 88 ? -3.139 16.188 -1.354 1 96.5 88 TRP A C 1
ATOM 698 O O . TRP A 1 88 ? -3.727 16.609 -2.357 1 96.5 88 TRP A O 1
ATOM 708 N N . ASP A 1 89 ? -2.262 16.969 -0.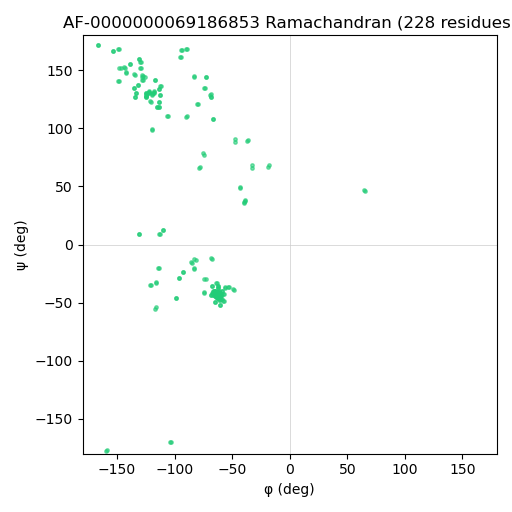771 1 94.56 89 ASP A N 1
ATOM 709 C CA . ASP A 1 89 ? -1.723 18.203 -1.35 1 94.56 89 ASP A CA 1
ATOM 710 C C . ASP A 1 89 ? -0.472 17.906 -2.178 1 94.56 89 ASP A C 1
ATOM 712 O O . ASP A 1 89 ? 0.604 17.672 -1.626 1 94.56 89 ASP A O 1
ATOM 716 N N . ASN A 1 90 ? -0.594 18.047 -3.471 1 92.88 90 ASN A N 1
ATOM 717 C CA . ASN A 1 90 ? 0.486 17.703 -4.391 1 92.88 90 ASN A CA 1
ATOM 718 C C . ASN A 1 90 ? 1.661 18.656 -4.262 1 92.88 90 ASN A C 1
ATOM 720 O O . ASN A 1 90 ? 2.748 18.391 -4.777 1 92.88 90 ASN A O 1
ATOM 724 N N . ASN A 1 91 ? 1.47 19.703 -3.59 1 91.38 91 ASN A N 1
ATOM 725 C CA . ASN A 1 91 ? 2.559 20.641 -3.391 1 91.38 91 ASN A CA 1
ATOM 726 C C . ASN A 1 91 ? 3.461 20.234 -2.234 1 91.38 91 ASN A C 1
ATOM 728 O O . ASN A 1 91 ? 4.594 20.703 -2.123 1 91.38 91 ASN A O 1
ATOM 732 N N . THR A 1 92 ? 2.947 19.391 -1.34 1 92.5 92 THR A N 1
ATOM 733 C CA . THR A 1 92 ? 3.707 19.047 -0.146 1 92.5 92 THR A CA 1
ATOM 734 C C . THR A 1 92 ? 3.945 17.531 -0.08 1 92.5 92 THR A C 1
ATOM 736 O O . THR A 1 92 ? 5 17.094 0.375 1 92.5 92 THR A O 1
ATOM 739 N N . ASP A 1 93 ? 2.979 16.812 -0.536 1 95.62 93 ASP A N 1
ATOM 740 C CA . ASP A 1 93 ? 3.004 15.367 -0.381 1 95.62 93 ASP A CA 1
ATOM 741 C C . ASP A 1 93 ? 3.584 14.695 -1.622 1 95.62 93 ASP A C 1
ATOM 743 O O . ASP A 1 93 ? 3.703 15.32 -2.678 1 95.62 93 ASP A O 1
ATOM 747 N N . GLY A 1 94 ? 4.004 13.484 -1.48 1 96.5 94 GLY A N 1
ATOM 748 C CA . GLY A 1 94 ? 4.535 12.758 -2.619 1 96.5 94 GLY A CA 1
ATOM 749 C C . GLY A 1 94 ? 4.676 11.266 -2.361 1 96.5 94 GLY A C 1
ATOM 750 O O . GLY A 1 94 ? 4.441 10.805 -1.245 1 96.5 94 GLY A O 1
ATOM 751 N N . SER A 1 95 ? 4.984 10.547 -3.424 1 98.06 95 SER A N 1
ATOM 752 C CA . SER A 1 95 ? 5.16 9.102 -3.328 1 98.06 95 SER A CA 1
ATOM 753 C C . SER A 1 95 ? 6.348 8.633 -4.16 1 98.06 95 SER A C 1
ATOM 755 O O . SER A 1 95 ? 6.789 9.336 -5.07 1 98.06 95 SER A O 1
ATOM 757 N N . VAL A 1 96 ? 6.859 7.551 -3.775 1 98.38 96 VAL A N 1
ATOM 758 C CA . VAL A 1 96 ? 7.93 6.852 -4.48 1 98.38 96 VAL A CA 1
ATOM 759 C C . VAL A 1 96 ? 7.566 5.375 -4.629 1 98.38 96 VAL A C 1
ATOM 761 O O . VAL A 1 96 ? 7.039 4.762 -3.701 1 98.38 96 VAL A O 1
ATOM 764 N N . SER A 1 97 ? 7.809 4.809 -5.789 1 98.81 97 SER A N 1
ATOM 765 C CA . SER A 1 97 ? 7.703 3.373 -6.016 1 98.81 97 SER A CA 1
ATOM 766 C C . SER A 1 97 ? 9 2.805 -6.578 1 98.81 97 SER A C 1
ATOM 768 O O . SER A 1 97 ? 9.547 3.33 -7.555 1 98.81 97 SER A O 1
ATOM 770 N N . VAL A 1 98 ? 9.516 1.814 -6 1 98.81 98 VAL A N 1
ATOM 771 C CA . VAL A 1 98 ? 10.703 1.139 -6.5 1 98.81 98 VAL A CA 1
ATOM 772 C C . VAL A 1 98 ? 10.453 -0.365 -6.578 1 98.81 98 VAL A C 1
ATOM 774 O O . VAL A 1 98 ? 9.57 -0.89 -5.895 1 98.81 98 VAL A O 1
ATOM 777 N N . LYS A 1 99 ? 11.203 -1.039 -7.398 1 98.81 99 LYS A N 1
ATOM 778 C CA . LYS A 1 99 ? 11.07 -2.484 -7.559 1 98.81 99 LYS A CA 1
ATOM 779 C C . LYS A 1 99 ? 12.422 -3.143 -7.773 1 98.81 99 LYS A C 1
ATOM 781 O O . LYS A 1 99 ? 13.383 -2.486 -8.203 1 98.81 99 LYS A O 1
ATOM 786 N N . GLN A 1 100 ? 12.555 -4.305 -7.41 1 98.81 100 GLN A N 1
ATOM 787 C CA . GLN A 1 100 ? 13.711 -5.16 -7.633 1 98.81 100 GLN A CA 1
ATOM 788 C C . GLN A 1 100 ? 13.297 -6.617 -7.809 1 98.81 100 GLN A C 1
ATOM 790 O O . GLN A 1 100 ? 12.266 -7.043 -7.281 1 98.81 100 GLN A O 1
ATOM 795 N N . GLU A 1 101 ? 14.062 -7.383 -8.539 1 98.12 101 GLU A N 1
ATOM 796 C CA . GLU A 1 101 ? 13.75 -8.789 -8.766 1 98.12 101 GLU A CA 1
ATOM 797 C C . GLU A 1 101 ? 14.945 -9.68 -8.43 1 98.12 101 GLU A C 1
ATOM 799 O O . GLU A 1 101 ? 16.094 -9.25 -8.539 1 98.12 101 GLU A O 1
ATOM 804 N N . SER A 1 102 ? 14.609 -10.805 -7.941 1 98.19 102 SER A N 1
ATOM 805 C CA . SER A 1 102 ? 15.539 -11.93 -7.895 1 98.19 102 SER A CA 1
ATOM 806 C C . SER A 1 102 ? 15.219 -12.961 -8.969 1 98.19 102 SER A C 1
ATOM 808 O O . SER A 1 102 ? 14.422 -12.688 -9.875 1 98.19 102 SER A O 1
ATOM 810 N N . ASP A 1 103 ? 15.852 -14.102 -8.883 1 97.44 103 ASP A N 1
ATOM 811 C CA . ASP A 1 103 ? 15.57 -15.148 -9.859 1 97.44 103 ASP A CA 1
ATOM 812 C C . ASP A 1 103 ? 14.125 -15.625 -9.75 1 97.44 103 ASP A C 1
ATOM 814 O O . ASP A 1 103 ? 13.508 -15.992 -10.758 1 97.44 103 ASP A O 1
ATOM 818 N N . ASN A 1 104 ? 13.594 -15.609 -8.516 1 97.38 104 ASN A N 1
ATOM 819 C CA . ASN A 1 104 ? 12.289 -16.25 -8.391 1 97.38 104 ASN A CA 1
ATOM 820 C C . ASN A 1 104 ? 11.289 -15.367 -7.66 1 97.38 104 ASN A C 1
ATOM 822 O O . ASN A 1 104 ? 10.219 -15.82 -7.266 1 97.38 104 ASN A O 1
ATOM 826 N N . ALA A 1 105 ? 11.664 -14.07 -7.41 1 97.81 105 ALA A N 1
ATOM 827 C CA . ALA A 1 105 ? 10.742 -13.195 -6.699 1 97.81 105 ALA A CA 1
ATOM 828 C C . ALA A 1 105 ? 10.789 -11.773 -7.254 1 97.81 105 ALA A C 1
ATOM 830 O O . ALA A 1 105 ? 11.812 -11.359 -7.809 1 97.81 105 ALA A O 1
ATOM 831 N N . LEU A 1 106 ? 9.672 -11.125 -7.195 1 97.94 106 LEU A N 1
ATOM 832 C CA . LEU A 1 106 ? 9.555 -9.688 -7.438 1 97.94 106 LEU A CA 1
ATOM 833 C C . LEU A 1 106 ? 9.172 -8.953 -6.156 1 97.94 106 LEU A C 1
ATOM 835 O O . LEU A 1 106 ? 8.336 -9.43 -5.387 1 97.94 106 LEU A O 1
ATOM 839 N N . CYS A 1 107 ? 9.805 -7.855 -5.922 1 98.81 107 CYS A N 1
ATOM 840 C CA . CYS A 1 107 ? 9.484 -7.02 -4.77 1 98.81 107 CYS A CA 1
ATOM 841 C C . CYS A 1 107 ? 9.156 -5.594 -5.203 1 98.81 107 CYS A C 1
ATOM 843 O O . CYS A 1 107 ? 9.891 -5 -5.992 1 98.81 107 CYS A O 1
ATOM 845 N N . ILE A 1 108 ? 8.031 -5.09 -4.699 1 98.88 108 ILE A N 1
ATOM 846 C CA . ILE A 1 108 ? 7.629 -3.713 -4.949 1 98.88 108 ILE A CA 1
ATOM 847 C C . ILE A 1 108 ? 7.465 -2.977 -3.619 1 98.88 108 ILE A C 1
ATOM 849 O O . ILE A 1 108 ? 6.805 -3.475 -2.705 1 98.88 108 ILE A O 1
ATOM 853 N N . VAL A 1 109 ? 8.062 -1.841 -3.562 1 98.94 109 VAL A N 1
ATOM 854 C CA . VAL A 1 109 ? 7.906 -0.985 -2.391 1 98.94 109 VAL A CA 1
ATOM 855 C C . VAL A 1 109 ? 7.289 0.35 -2.805 1 98.94 109 VAL A C 1
ATOM 857 O O . VAL A 1 109 ? 7.734 0.973 -3.771 1 98.94 109 VAL A O 1
ATOM 860 N N . ASN A 1 110 ? 6.262 0.724 -2.127 1 98.94 110 ASN A N 1
ATOM 861 C CA . ASN A 1 110 ? 5.656 2.045 -2.252 1 98.94 110 ASN A CA 1
ATOM 862 C C . ASN A 1 110 ? 5.824 2.861 -0.974 1 98.94 110 ASN A C 1
ATOM 864 O O . ASN A 1 110 ? 5.602 2.352 0.126 1 98.94 110 ASN A O 1
ATOM 868 N N . ILE A 1 111 ? 6.219 4.07 -1.198 1 98.88 111 ILE A N 1
ATOM 869 C CA . ILE A 1 111 ? 6.383 4.996 -0.081 1 98.88 111 ILE A CA 1
ATOM 870 C C . ILE A 1 111 ? 5.508 6.227 -0.298 1 98.88 111 ILE A C 1
ATOM 872 O O . ILE A 1 111 ? 5.488 6.801 -1.39 1 98.88 111 ILE A O 1
ATOM 876 N N . PHE A 1 112 ? 4.777 6.578 0.737 1 98.56 112 PHE A N 1
ATOM 877 C CA . PHE A 1 112 ? 3.984 7.801 0.724 1 98.56 112 PHE A CA 1
ATOM 878 C C . PHE A 1 112 ? 4.449 8.758 1.812 1 98.56 112 PHE A C 1
ATOM 880 O O . PHE A 1 112 ? 4.621 8.359 2.967 1 98.56 112 PHE A O 1
ATOM 887 N N . ALA A 1 113 ? 4.66 9.969 1.402 1 97.38 113 ALA A N 1
ATOM 888 C CA . ALA A 1 113 ? 5.066 11.031 2.314 1 97.38 113 ALA A CA 1
ATOM 889 C C . ALA A 1 113 ? 3.992 12.109 2.408 1 97.38 113 ALA A C 1
ATOM 891 O O . ALA A 1 113 ? 3.646 12.742 1.406 1 97.38 113 ALA A O 1
ATOM 892 N N . CYS A 1 114 ? 3.457 12.281 3.615 1 96 114 CYS A N 1
ATOM 893 C CA . CYS A 1 114 ? 2.451 13.305 3.867 1 96 114 CYS A CA 1
ATOM 894 C C . CYS A 1 114 ? 3.049 14.477 4.648 1 96 114 CYS A C 1
ATOM 896 O O . CYS A 1 114 ? 3.393 14.328 5.82 1 96 114 CYS A O 1
ATOM 898 N N . GLY A 1 115 ? 3.133 15.539 3.945 1 90.81 115 GLY A N 1
ATOM 899 C CA . GLY A 1 115 ? 3.684 16.719 4.59 1 90.81 115 GLY A CA 1
ATOM 900 C C . GLY A 1 115 ? 2.629 17.578 5.266 1 90.81 115 GLY A C 1
ATOM 901 O O . GLY A 1 115 ? 1.431 17.312 5.141 1 90.81 115 GLY A O 1
ATOM 902 N N . GLY A 1 116 ? 2.961 18.562 6.086 1 78.31 116 GLY A N 1
ATOM 903 C CA . GLY A 1 116 ? 2.09 19.484 6.785 1 78.31 116 GLY A CA 1
ATOM 904 C C . GLY A 1 116 ? 1.577 20.609 5.895 1 78.31 116 GLY A C 1
ATOM 905 O O . GLY A 1 116 ? 2.119 20.844 4.812 1 78.31 11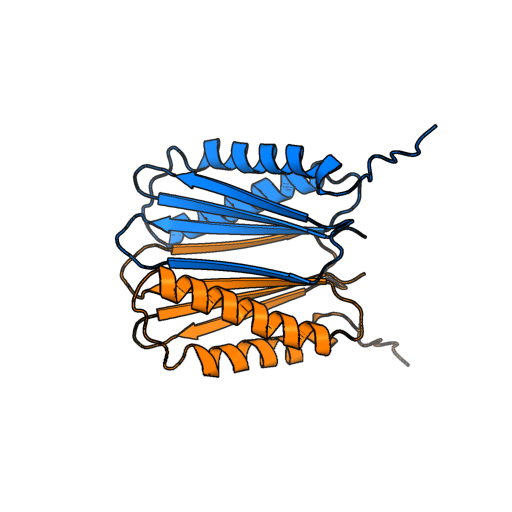6 GLY A O 1
ATOM 906 N N . MET B 1 1 ? -16.516 16.141 36.406 1 31.61 1 MET B N 1
ATOM 907 C CA . MET B 1 1 ? -16.875 15.891 35 1 31.61 1 MET B CA 1
ATOM 908 C C . MET B 1 1 ? -15.68 15.375 34.219 1 31.61 1 MET B C 1
ATOM 910 O O . MET B 1 1 ? -14.664 16.062 34.125 1 31.61 1 MET B O 1
ATOM 914 N N . SER B 1 2 ? -15.211 14.164 34.406 1 38.28 2 SER B N 1
ATOM 915 C CA . SER B 1 2 ? -14.016 13.547 33.844 1 38.28 2 SER B CA 1
ATOM 916 C C . SER B 1 2 ? -13.93 13.789 32.344 1 38.28 2 SER B C 1
ATOM 918 O O . SER B 1 2 ? -14.93 13.664 31.641 1 38.28 2 SER B O 1
ATOM 920 N N . ASN B 1 3 ? -13.305 14.844 31.859 1 35.81 3 ASN B N 1
ATOM 921 C CA . ASN B 1 3 ? -13.117 15.258 30.484 1 35.81 3 ASN B CA 1
ATOM 922 C C . ASN B 1 3 ? -12.836 14.062 29.578 1 35.81 3 ASN B C 1
ATOM 924 O O . ASN B 1 3 ? -11.672 13.711 29.344 1 35.81 3 ASN B O 1
ATOM 928 N N . PHE B 1 4 ? -13.367 12.953 29.734 1 44.19 4 PHE B N 1
ATOM 929 C CA . PHE B 1 4 ? -13.336 11.898 28.719 1 44.19 4 PHE B CA 1
ATOM 930 C C . PHE B 1 4 ? -13.492 12.477 27.328 1 44.19 4 PHE B C 1
ATOM 932 O O . PHE B 1 4 ? -14.609 12.648 26.844 1 44.19 4 PHE B O 1
ATOM 939 N N . GLU B 1 5 ? -12.977 13.562 27 1 45.19 5 GLU B N 1
ATOM 940 C CA . GLU B 1 5 ? -12.914 14.086 25.641 1 45.19 5 GLU B CA 1
ATOM 941 C C . GLU B 1 5 ? -12.781 12.961 24.625 1 45.19 5 GLU B C 1
ATOM 943 O O . GLU B 1 5 ? -11.844 12.164 24.688 1 45.19 5 GLU B O 1
ATOM 948 N N . LYS B 1 6 ? -13.719 12.172 24.422 1 48.5 6 LYS B N 1
ATOM 949 C CA . LYS B 1 6 ? -13.789 11.258 23.297 1 48.5 6 LYS B CA 1
ATOM 950 C C . LYS B 1 6 ? -12.828 11.688 22.188 1 48.5 6 LYS B C 1
ATOM 952 O O . LYS B 1 6 ? -13.016 12.742 21.578 1 48.5 6 LYS B O 1
ATOM 957 N N . ASP B 1 7 ? -11.531 11.594 22.391 1 52.59 7 ASP B N 1
ATOM 958 C CA . ASP B 1 7 ? -10.477 11.984 21.469 1 52.59 7 ASP B CA 1
ATOM 959 C C . ASP B 1 7 ? -10.859 11.664 20.016 1 52.59 7 ASP B C 1
ATOM 961 O O . ASP B 1 7 ? -11.227 10.531 19.703 1 52.59 7 ASP B O 1
ATOM 965 N N . ASP B 1 8 ? -11.531 12.664 19.375 1 62.91 8 ASP B N 1
ATOM 966 C CA . ASP B 1 8 ? -11.945 12.797 17.969 1 62.91 8 ASP B CA 1
ATOM 967 C C . ASP B 1 8 ? -10.82 12.359 17.031 1 62.91 8 ASP B C 1
ATOM 969 O O . ASP B 1 8 ? -10.336 13.156 16.219 1 62.91 8 ASP B O 1
ATOM 973 N N . ASN B 1 9 ? -10.336 11.188 17.406 1 79.94 9 ASN B N 1
ATOM 974 C CA . ASN B 1 9 ? -9.281 10.703 16.516 1 79.94 9 ASN B CA 1
ATOM 975 C C . ASN B 1 9 ? -9.836 9.781 15.445 1 79.94 9 ASN B C 1
ATOM 977 O O . ASN B 1 9 ? -11.031 9.469 15.438 1 79.94 9 ASN B O 1
ATOM 981 N N . PHE B 1 10 ? -9.047 9.477 14.422 1 89.31 10 PHE B N 1
ATOM 982 C CA . PHE B 1 10 ? -9.461 8.664 13.289 1 89.31 10 PHE B CA 1
ATOM 983 C C . PHE B 1 10 ? -10.141 7.383 13.758 1 89.31 10 PHE B C 1
ATOM 985 O O . PHE B 1 10 ? -11.195 7 13.227 1 89.31 10 PHE B O 1
ATOM 992 N N . SER B 1 11 ? -9.656 6.797 14.781 1 83.19 11 SER B N 1
ATOM 993 C CA . SER B 1 11 ? -10.094 5.48 15.227 1 83.19 11 SER B CA 1
ATOM 994 C C . SER B 1 11 ? -11.531 5.523 15.734 1 83.19 11 SER B C 1
ATOM 996 O O . SER B 1 11 ? -12.305 4.59 15.508 1 83.19 11 SER B O 1
ATOM 998 N N . ASN B 1 12 ? -11.852 6.555 16.328 1 81.81 12 ASN B N 1
ATOM 999 C CA . ASN B 1 12 ? -13.188 6.633 16.906 1 81.81 12 ASN B CA 1
ATOM 1000 C C . ASN B 1 12 ? -14.164 7.34 15.977 1 81.81 12 ASN B C 1
ATOM 1002 O O . ASN B 1 12 ? -15.328 6.957 15.883 1 81.81 12 ASN B O 1
ATOM 1006 N N . LEU B 1 13 ? -13.742 8.211 15.188 1 80.25 13 LEU B N 1
ATOM 1007 C CA . LEU B 1 13 ? -14.648 9.094 14.461 1 80.25 13 LEU B CA 1
ATOM 1008 C C . LEU B 1 13 ? -14.867 8.602 13.039 1 80.25 13 LEU B C 1
ATOM 1010 O O . LEU B 1 13 ? -16 8.586 12.555 1 80.25 13 LEU B O 1
ATOM 1014 N N . LEU B 1 14 ? -13.812 8.266 12.445 1 90.44 14 LEU B N 1
ATOM 1015 C CA . LEU B 1 14 ? -13.938 8.078 11 1 90.44 14 LEU B CA 1
ATOM 1016 C C . LEU B 1 14 ? -13.719 6.617 10.625 1 90.44 14 LEU B C 1
ATOM 1018 O O . LEU B 1 14 ? -14.203 6.16 9.586 1 90.44 14 LEU B O 1
ATOM 1022 N N . LYS B 1 15 ? -13.062 5.844 11.492 1 95.25 15 LYS B N 1
ATOM 1023 C CA . LYS B 1 15 ? -12.648 4.496 11.109 1 95.25 15 LYS B CA 1
ATOM 1024 C C . LYS B 1 15 ? -13.859 3.617 10.812 1 95.25 15 LYS B C 1
ATOM 1026 O O . LYS B 1 15 ? -13.883 2.902 9.805 1 95.25 15 LYS B O 1
ATOM 1031 N N . PRO B 1 16 ? -14.953 3.637 11.648 1 96.5 16 PRO B N 1
ATOM 1032 C CA . PRO B 1 16 ? -16.109 2.789 11.336 1 96.5 16 PRO B CA 1
ATOM 1033 C C . PRO B 1 16 ? -16.734 3.117 9.984 1 96.5 16 PRO B C 1
ATOM 1035 O O . PRO B 1 16 ? -17.078 2.211 9.227 1 96.5 16 PRO B O 1
ATOM 1038 N N . ASP B 1 17 ? -16.859 4.371 9.656 1 96.06 17 ASP B N 1
ATOM 1039 C CA . ASP B 1 17 ? -17.453 4.789 8.391 1 96.06 17 ASP B CA 1
ATOM 1040 C C . ASP B 1 17 ? -16.547 4.414 7.219 1 96.06 17 ASP B C 1
ATOM 1042 O O . ASP B 1 17 ? -17.016 3.932 6.188 1 96.06 17 ASP B O 1
ATOM 1046 N N . VAL B 1 18 ? -15.266 4.629 7.359 1 97.88 18 VAL B N 1
ATOM 1047 C CA . VAL B 1 18 ? -14.297 4.281 6.324 1 97.88 18 VAL B CA 1
ATOM 1048 C C . VAL B 1 18 ? -14.328 2.777 6.066 1 97.88 18 VAL B C 1
ATOM 1050 O O . VAL B 1 18 ? -14.32 2.336 4.914 1 97.88 18 VAL B O 1
ATOM 1053 N N . THR B 1 19 ? -14.422 2.041 7.156 1 98.5 19 THR B N 1
ATOM 1054 C CA . THR B 1 19 ? -14.469 0.586 7.055 1 98.5 19 THR B CA 1
ATOM 1055 C C . THR B 1 19 ? -15.727 0.137 6.312 1 98.5 19 THR B C 1
ATOM 1057 O O . THR B 1 19 ? -15.656 -0.711 5.422 1 98.5 19 THR B O 1
ATOM 1060 N N . LYS B 1 20 ? -16.797 0.728 6.672 1 98.31 20 LYS B N 1
ATOM 1061 C CA . LYS B 1 20 ? -18.078 0.375 6.055 1 98.31 20 LYS B CA 1
ATOM 1062 C C . LYS B 1 20 ? -18.078 0.704 4.566 1 98.31 20 LYS B C 1
ATOM 1064 O O . LYS B 1 20 ? -18.547 -0.091 3.75 1 98.31 20 LYS B O 1
ATOM 1069 N N . ILE B 1 21 ? -17.562 1.835 4.246 1 98.31 21 ILE B N 1
ATOM 1070 C CA . ILE B 1 21 ? -17.484 2.264 2.852 1 98.31 21 ILE B CA 1
ATOM 1071 C C . ILE B 1 21 ? -16.641 1.278 2.053 1 98.31 21 ILE B C 1
ATOM 1073 O O . ILE B 1 21 ? -17.078 0.768 1.019 1 98.31 21 ILE B O 1
ATOM 1077 N N . ALA B 1 22 ? -15.453 0.955 2.48 1 98.81 22 ALA B N 1
ATOM 1078 C CA . ALA B 1 22 ? -14.523 0.09 1.764 1 98.81 22 ALA B CA 1
ATOM 1079 C C . ALA B 1 22 ? -15.07 -1.327 1.638 1 98.81 22 ALA B C 1
ATOM 1081 O O . ALA B 1 22 ? -15.047 -1.915 0.554 1 98.81 22 ALA B O 1
ATOM 1082 N N . GLN B 1 23 ? -15.633 -1.806 2.748 1 98.88 23 GLN B N 1
ATOM 1083 C CA . GLN B 1 23 ? -16.172 -3.162 2.736 1 98.88 23 GLN B CA 1
ATOM 1084 C C . GLN B 1 23 ? -17.375 -3.27 1.797 1 98.88 23 GLN B C 1
ATOM 1086 O O . GLN B 1 23 ? -17.531 -4.266 1.088 1 98.88 23 GLN B O 1
ATOM 1091 N N . GLY B 1 24 ? -18.203 -2.285 1.885 1 98.81 24 GLY B N 1
ATOM 1092 C CA . GLY B 1 24 ? -19.344 -2.271 0.995 1 98.81 24 GLY B CA 1
ATOM 1093 C C . GLY B 1 24 ? -18.969 -2.312 -0.473 1 98.81 24 GLY B C 1
ATOM 1094 O O . GLY B 1 24 ? -19.578 -3.045 -1.258 1 98.81 24 GLY B O 1
ATOM 1095 N N . ILE B 1 25 ? -17.984 -1.568 -0.869 1 98.88 25 ILE B N 1
ATOM 1096 C CA . ILE B 1 25 ? -17.531 -1.522 -2.256 1 98.88 25 ILE B CA 1
ATOM 1097 C C . ILE B 1 25 ? -16.922 -2.869 -2.645 1 98.88 25 ILE B C 1
ATOM 1099 O O . ILE B 1 25 ? -17.188 -3.383 -3.736 1 98.88 25 ILE B O 1
ATOM 1103 N N . LEU B 1 26 ? -16.125 -3.488 -1.765 1 98.88 26 LEU B N 1
ATOM 1104 C CA . LEU B 1 26 ? -15.547 -4.789 -2.072 1 98.88 26 LEU B CA 1
ATOM 1105 C C . LEU B 1 26 ? -16.625 -5.855 -2.199 1 98.88 26 LEU B C 1
ATOM 1107 O O . LEU B 1 26 ? -16.547 -6.723 -3.072 1 98.88 26 LEU B O 1
ATOM 1111 N N . ASP B 1 27 ? -17.609 -5.777 -1.314 1 98.75 27 ASP B N 1
ATOM 1112 C CA . ASP B 1 27 ? -18.719 -6.73 -1.391 1 98.75 27 ASP B CA 1
ATOM 1113 C C . ASP B 1 27 ? -19.422 -6.652 -2.742 1 98.75 27 ASP B C 1
ATOM 1115 O O . ASP B 1 27 ? -19.781 -7.676 -3.322 1 98.75 27 ASP B O 1
ATOM 1119 N N . GLN B 1 28 ? -19.547 -5.469 -3.178 1 98.5 28 GLN B N 1
ATOM 1120 C CA . GLN B 1 28 ? -20.219 -5.242 -4.445 1 98.5 28 GLN B CA 1
ATOM 1121 C C . GLN B 1 28 ? -19.344 -5.637 -5.625 1 98.5 28 GLN B C 1
ATOM 1123 O O . GLN B 1 28 ? -19.797 -6.27 -6.574 1 98.5 28 GLN B O 1
ATOM 1128 N N . GLU B 1 29 ? -18.062 -5.324 -5.582 1 98.56 29 GLU B N 1
ATOM 1129 C CA . GLU B 1 29 ? -17.203 -5.395 -6.754 1 98.56 29 GLU B CA 1
ATOM 1130 C C . GLU B 1 29 ? -16.5 -6.75 -6.848 1 98.56 29 GLU B C 1
ATOM 1132 O O . GLU B 1 29 ? -16.156 -7.195 -7.941 1 98.56 29 GLU B O 1
ATOM 1137 N N . ILE B 1 30 ? -16.312 -7.523 -5.738 1 98.69 30 ILE B N 1
ATOM 1138 C CA . ILE B 1 30 ? -15.359 -8.633 -5.766 1 98.69 30 ILE B CA 1
ATOM 1139 C C . ILE B 1 30 ? -16.094 -9.953 -5.57 1 98.69 30 ILE B C 1
ATOM 1141 O O . ILE B 1 30 ? -15.711 -10.977 -6.125 1 98.69 30 ILE B O 1
ATOM 1145 N N . LYS B 1 31 ? -17.172 -9.953 -4.805 1 97.25 31 LYS B N 1
ATOM 1146 C CA . LYS B 1 31 ? -17.844 -11.203 -4.473 1 97.25 31 LYS B CA 1
ATOM 1147 C C . LYS B 1 31 ? -18.188 -12 -5.73 1 97.25 31 LYS B C 1
ATOM 1149 O O . LYS B 1 31 ? -18.062 -13.227 -5.746 1 97.25 31 LYS B O 1
ATOM 1154 N N . THR B 1 32 ? -18.562 -11.312 -6.793 1 96.12 32 THR B N 1
ATOM 1155 C CA . THR B 1 32 ? -18.938 -11.992 -8.023 1 96.12 32 THR B CA 1
ATOM 1156 C C . THR B 1 32 ? -17.891 -11.766 -9.117 1 96.12 32 THR B C 1
ATOM 1158 O O . THR B 1 32 ? -18.141 -12.039 -10.289 1 96.12 32 THR B O 1
ATOM 1161 N N . TYR B 1 33 ? -16.812 -11.281 -8.758 1 98.06 33 TYR B N 1
ATOM 1162 C CA . TYR B 1 33 ? -15.727 -10.969 -9.68 1 98.06 33 TYR B CA 1
ATOM 1163 C C . TYR B 1 33 ? -15.023 -12.234 -10.156 1 98.06 33 TYR B C 1
ATOM 1165 O O . TYR B 1 33 ? -14.805 -13.156 -9.367 1 98.06 33 TYR B O 1
ATOM 1173 N N . ASN B 1 34 ? -14.781 -12.305 -11.469 1 97.75 34 ASN B N 1
ATOM 1174 C CA . ASN B 1 34 ? -13.969 -13.375 -12.039 1 97.75 34 ASN B CA 1
ATOM 1175 C C . ASN B 1 34 ? -12.664 -12.836 -12.625 1 97.75 34 ASN B C 1
ATOM 1177 O O . ASN B 1 34 ? -12.688 -12.039 -13.562 1 97.75 34 ASN B O 1
ATOM 1181 N N . TYR B 1 35 ? -11.648 -13.359 -12.008 1 97.38 35 TYR B N 1
ATOM 1182 C CA . TYR B 1 35 ? -10.359 -12.969 -12.57 1 97.38 35 TYR B CA 1
ATOM 1183 C C . TYR B 1 35 ? -10.156 -13.57 -13.953 1 97.38 35 TYR B C 1
ATOM 1185 O O . TYR B 1 35 ? -10.258 -14.781 -14.133 1 97.38 35 TYR B O 1
ATOM 1193 N N . ASN B 1 36 ? -9.805 -12.703 -14.844 1 96.06 36 ASN B N 1
ATOM 1194 C CA . ASN B 1 36 ? -9.641 -13.188 -16.219 1 96.06 36 ASN B CA 1
ATOM 1195 C C . ASN B 1 36 ? -8.203 -13.031 -16.688 1 96.06 36 ASN B C 1
ATOM 1197 O O . ASN B 1 36 ? -7.609 -13.977 -17.219 1 96.06 36 ASN B O 1
ATOM 1201 N N . ASN B 1 37 ? -7.707 -11.789 -16.594 1 95.31 37 ASN B N 1
ATOM 1202 C CA . ASN B 1 37 ? -6.332 -11.492 -17 1 95.31 37 ASN B CA 1
ATOM 1203 C C . ASN B 1 37 ? -5.777 -10.281 -16.25 1 95.31 37 ASN B C 1
ATOM 1205 O O . ASN B 1 37 ? -6.535 -9.523 -15.648 1 95.31 37 ASN B O 1
ATOM 1209 N N . PRO B 1 38 ? -4.492 -10.094 -16.328 1 94.75 38 PRO B N 1
ATOM 1210 C CA . PRO B 1 38 ? -3.836 -9.039 -15.562 1 94.75 38 PRO B CA 1
ATOM 1211 C C . PRO B 1 38 ? -4.324 -7.641 -15.945 1 94.75 38 PRO B C 1
ATOM 1213 O O . PRO B 1 38 ? -4.453 -6.77 -15.086 1 94.75 38 PRO B O 1
ATOM 1216 N N . GLU B 1 39 ? -4.578 -7.406 -17.141 1 96.88 39 GLU B N 1
ATOM 1217 C CA . GLU B 1 39 ? -5.004 -6.086 -17.594 1 96.88 39 GLU B CA 1
ATOM 1218 C C . GLU B 1 39 ? -6.355 -5.707 -17 1 96.88 39 GLU B C 1
ATOM 1220 O O . GLU B 1 39 ? -6.52 -4.602 -16.469 1 96.88 39 GLU B O 1
ATOM 1225 N N . GLU B 1 40 ? -7.27 -6.59 -17.109 1 97.69 40 GLU B N 1
ATOM 1226 C CA . GLU B 1 40 ? -8.594 -6.344 -16.562 1 97.69 40 GLU B CA 1
ATOM 1227 C C . GLU B 1 40 ? -8.547 -6.199 -15.039 1 97.69 40 GLU B C 1
ATOM 1229 O O . GLU B 1 40 ? -9.258 -5.371 -14.461 1 97.69 40 GLU B O 1
ATOM 1234 N N . SER B 1 41 ? -7.781 -7.031 -14.43 1 98.19 41 SER B N 1
ATOM 1235 C CA . SER B 1 41 ? -7.641 -6.949 -12.977 1 98.19 41 SER B CA 1
ATOM 1236 C C . SER B 1 41 ? -7.039 -5.613 -12.555 1 98.19 41 SER B C 1
ATOM 1238 O O . SER B 1 41 ? -7.41 -5.059 -11.516 1 98.19 41 SER B O 1
ATOM 1240 N N . GLN B 1 42 ? -6.129 -5.113 -13.359 1 98.38 42 GLN B N 1
ATOM 1241 C CA . GLN B 1 42 ? -5.535 -3.807 -13.086 1 98.38 42 GLN B CA 1
ATOM 1242 C C . GLN B 1 42 ? -6.582 -2.699 -13.172 1 98.38 42 GLN B C 1
ATOM 1244 O O . GLN B 1 42 ? -6.637 -1.825 -12.305 1 98.38 42 GLN B O 1
ATOM 1249 N N . LYS B 1 43 ? -7.355 -2.771 -14.148 1 98.62 43 LYS B N 1
ATOM 1250 C CA . LYS B 1 43 ? -8.438 -1.798 -14.289 1 98.62 43 LYS B CA 1
ATOM 1251 C C . LYS B 1 43 ? -9.383 -1.855 -13.094 1 98.62 43 LYS B C 1
ATOM 1253 O O . LYS B 1 43 ? -9.828 -0.819 -12.602 1 98.62 43 LYS B O 1
ATOM 1258 N N . LYS B 1 44 ? -9.695 -3.105 -12.719 1 98.81 44 LYS B N 1
ATOM 1259 C CA . LYS B 1 44 ? -10.594 -3.299 -11.586 1 98.81 44 LYS B CA 1
ATOM 1260 C C . LYS B 1 44 ? -10 -2.697 -10.312 1 98.81 44 LYS B C 1
ATOM 1262 O O . LYS B 1 44 ? -10.688 -1.983 -9.578 1 98.81 44 LYS B O 1
ATOM 1267 N N . SER B 1 45 ? -8.742 -2.99 -10.055 1 98.81 45 SER B N 1
ATOM 1268 C CA . SER B 1 45 ? -8.094 -2.455 -8.852 1 98.81 45 SER B CA 1
ATOM 1269 C C . SER B 1 45 ? -8.062 -0.931 -8.883 1 98.81 45 SER B C 1
ATOM 1271 O O . SER B 1 45 ? -8.312 -0.281 -7.863 1 98.81 45 SER B O 1
ATOM 1273 N N . ASN B 1 46 ? -7.785 -0.359 -10.039 1 98.88 46 ASN B N 1
ATOM 1274 C CA . ASN B 1 46 ? -7.82 1.092 -10.195 1 98.88 46 ASN B CA 1
ATOM 1275 C C . ASN B 1 46 ? -9.203 1.655 -9.867 1 98.88 46 ASN B C 1
ATOM 1277 O O . ASN B 1 46 ? -9.312 2.648 -9.148 1 98.88 46 ASN B O 1
ATOM 1281 N N . SER B 1 47 ? -10.133 1.039 -10.398 1 98.81 47 SER B N 1
ATOM 1282 C CA . SER B 1 47 ? -11.508 1.505 -10.219 1 98.81 47 SER B CA 1
ATOM 1283 C C . SER B 1 47 ? -11.93 1.439 -8.758 1 98.81 47 SER B C 1
ATOM 1285 O O . SER B 1 47 ? -12.602 2.346 -8.258 1 98.81 47 SER B O 1
ATOM 1287 N N . ILE B 1 48 ? -11.555 0.395 -8.125 1 98.88 48 ILE B N 1
ATOM 1288 C CA . ILE B 1 48 ? -11.875 0.23 -6.715 1 98.88 48 ILE B CA 1
ATOM 1289 C C . ILE B 1 48 ? -11.219 1.342 -5.902 1 98.88 48 ILE B C 1
ATOM 1291 O O . ILE B 1 48 ? -11.875 1.987 -5.078 1 98.88 48 ILE B O 1
ATOM 1295 N N . CYS B 1 49 ? -9.977 1.606 -6.156 1 98.88 49 CYS B N 1
ATOM 1296 C CA . CYS B 1 49 ? -9.273 2.674 -5.453 1 98.88 49 CYS B CA 1
ATOM 1297 C C . CYS B 1 49 ? -9.977 4.012 -5.645 1 98.88 49 CYS B C 1
ATOM 1299 O O . CYS B 1 49 ? -10.273 4.707 -4.672 1 98.88 49 CYS B O 1
ATOM 1301 N N . ASP B 1 50 ? -10.281 4.281 -6.863 1 98.81 50 ASP B N 1
ATOM 1302 C CA . ASP B 1 50 ? -10.875 5.574 -7.199 1 98.81 50 ASP B CA 1
ATOM 1303 C C . ASP B 1 50 ? -12.258 5.727 -6.574 1 98.81 50 ASP B C 1
ATOM 1305 O O . ASP B 1 50 ? -12.594 6.793 -6.059 1 98.81 50 ASP B O 1
ATOM 1309 N N . THR B 1 51 ? -13.023 4.699 -6.625 1 98.81 51 THR B N 1
ATOM 1310 C CA . THR B 1 51 ? -14.375 4.734 -6.078 1 98.81 51 THR B CA 1
ATOM 1311 C C . THR B 1 51 ? -14.344 4.961 -4.57 1 98.81 51 THR B C 1
ATOM 1313 O O . THR B 1 51 ? -15.078 5.801 -4.047 1 98.81 51 THR B O 1
ATOM 1316 N N . ILE B 1 52 ? -13.469 4.234 -3.893 1 98.81 52 ILE B N 1
ATOM 1317 C CA . ILE B 1 52 ? -13.359 4.395 -2.447 1 98.81 52 ILE B CA 1
ATOM 1318 C C . ILE B 1 52 ? -12.875 5.805 -2.119 1 98.81 52 ILE B C 1
ATOM 1320 O O . ILE B 1 52 ? -13.422 6.461 -1.224 1 98.81 52 ILE B O 1
ATOM 1324 N N . LEU B 1 53 ? -11.93 6.266 -2.92 1 98.69 53 LEU B N 1
ATOM 1325 C CA . LEU B 1 53 ? -11.352 7.582 -2.656 1 98.69 53 LEU B CA 1
ATOM 1326 C C . LEU B 1 53 ? -12.406 8.672 -2.814 1 98.69 53 LEU B C 1
ATOM 1328 O O . LEU B 1 53 ? -12.461 9.609 -2.016 1 98.69 53 LEU B O 1
ATOM 1332 N N . ILE B 1 54 ? -13.227 8.594 -3.773 1 98.31 54 ILE B N 1
ATOM 1333 C CA . ILE B 1 54 ? -14.289 9.562 -4.02 1 98.31 54 ILE B CA 1
ATOM 1334 C C . ILE B 1 54 ? -15.242 9.602 -2.822 1 98.31 54 ILE B C 1
ATOM 1336 O O . ILE B 1 54 ? -15.617 10.68 -2.359 1 98.31 54 ILE B O 1
ATOM 1340 N N . LYS B 1 55 ? -15.602 8.445 -2.312 1 98.06 55 LYS B N 1
ATOM 1341 C CA . LYS B 1 55 ? -16.5 8.375 -1.169 1 98.06 55 LYS B CA 1
ATOM 1342 C C . LYS B 1 55 ? -15.859 8.969 0.079 1 98.06 55 LYS B C 1
ATOM 1344 O O . LYS B 1 55 ? -16.531 9.633 0.872 1 98.06 55 LYS B O 1
ATOM 1349 N N . LEU B 1 56 ? -14.586 8.695 0.256 1 97.38 56 LEU B N 1
ATOM 1350 C CA . LEU B 1 56 ? -13.883 9.219 1.423 1 97.38 56 LEU B CA 1
ATOM 1351 C C . LEU B 1 56 ? -1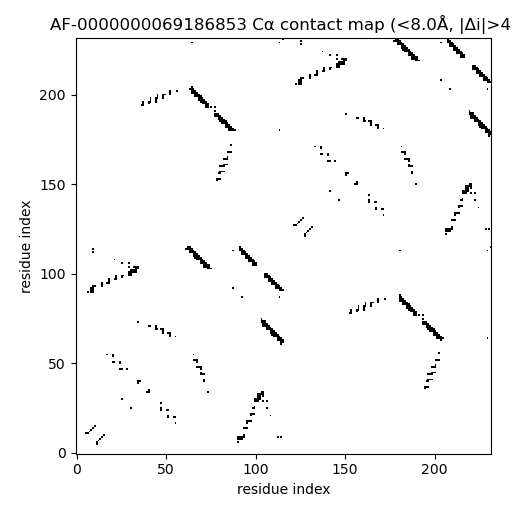3.773 10.742 1.354 1 97.38 56 LEU B C 1
ATOM 1353 O O . LEU B 1 56 ? -13.898 11.422 2.375 1 97.38 56 LEU B O 1
ATOM 1357 N N . LYS B 1 57 ? -13.5 11.258 0.152 1 95.75 57 LYS B N 1
ATOM 1358 C CA . LYS B 1 57 ? -13.453 12.703 -0.042 1 95.75 57 LYS B CA 1
ATOM 1359 C C . LYS B 1 57 ? -14.766 13.359 0.379 1 95.75 57 LYS B C 1
ATOM 1361 O O . LYS B 1 57 ? -14.766 14.414 1.021 1 95.75 57 LYS B O 1
ATOM 1366 N N . ASP B 1 58 ? -15.812 12.734 0.147 1 94.38 58 ASP B N 1
ATOM 1367 C CA . ASP B 1 58 ? -17.141 13.258 0.448 1 94.38 58 ASP B CA 1
ATOM 1368 C C . ASP B 1 58 ? -17.422 13.219 1.949 1 94.38 58 ASP B C 1
ATOM 1370 O O . ASP B 1 58 ? -18.141 14.062 2.473 1 94.38 58 ASP B O 1
ATOM 1374 N N . LEU B 1 59 ? -16.797 12.242 2.617 1 87.88 59 LEU B N 1
ATOM 1375 C CA . LEU B 1 59 ? -17 12.047 4.051 1 87.88 59 LEU B CA 1
ATOM 1376 C C . LEU B 1 59 ? -16.062 12.945 4.855 1 87.88 59 LEU B C 1
ATOM 1378 O O . LEU B 1 59 ? -16.234 13.117 6.062 1 87.88 59 LEU B O 1
ATOM 1382 N N . ASN B 1 60 ? -15.031 13.516 4.25 1 80.5 60 ASN B N 1
ATOM 1383 C CA . ASN B 1 60 ? -13.867 14.117 4.891 1 80.5 60 ASN B CA 1
ATOM 1384 C C . ASN B 1 60 ? -14.203 15.484 5.492 1 80.5 60 ASN B C 1
ATOM 1386 O O . ASN B 1 60 ? -13.758 16.516 4.988 1 80.5 60 ASN B O 1
ATOM 1390 N N . HIS B 1 61 ? -14.836 15.469 6.645 1 77.38 61 HIS B N 1
ATOM 1391 C CA . HIS B 1 61 ? -15.18 16.703 7.34 1 77.38 61 HIS B CA 1
ATOM 1392 C C . HIS B 1 61 ? -14 17.219 8.156 1 77.38 61 HIS B C 1
ATOM 1394 O O . HIS B 1 61 ? -13.992 18.375 8.578 1 77.38 61 HIS B O 1
ATOM 1400 N N . LYS B 1 62 ? -12.922 16.484 8.391 1 77.81 62 LYS B N 1
ATOM 1401 C CA . LYS B 1 62 ? -11.789 16.844 9.234 1 77.81 62 LYS B CA 1
ATOM 1402 C C . LYS B 1 62 ? -10.523 17.016 8.398 1 77.81 62 LYS B C 1
ATOM 1404 O O . LYS B 1 62 ? -9.414 17.031 8.938 1 77.81 62 LYS B O 1
ATOM 1409 N N . HIS B 1 63 ? -10.539 17.016 7.188 1 88.5 63 HIS B N 1
ATOM 1410 C CA . HIS B 1 63 ? -9.477 17.328 6.234 1 88.5 63 HIS B CA 1
ATOM 1411 C C . HIS B 1 63 ? -8.344 16.328 6.312 1 88.5 63 HIS B C 1
ATOM 1413 O O . HIS B 1 63 ? -7.172 16.703 6.398 1 88.5 63 HIS B O 1
ATOM 1419 N N . TYR B 1 64 ? -8.68 15.164 6.34 1 94.75 64 TYR B N 1
ATOM 1420 C CA . TYR B 1 64 ? -7.68 14.102 6.227 1 94.75 64 TYR B CA 1
ATOM 1421 C C . TYR B 1 64 ? -7.145 14.016 4.801 1 94.75 64 TYR B C 1
ATOM 1423 O O . TYR B 1 64 ? -7.875 14.266 3.84 1 94.75 64 TYR B O 1
ATOM 1431 N N . LYS B 1 65 ? -5.895 13.719 4.734 1 96.94 65 LYS B N 1
ATOM 1432 C CA . LYS B 1 65 ? -5.332 13.141 3.52 1 96.94 65 LYS B CA 1
ATOM 1433 C C . LYS B 1 65 ? -5.555 11.625 3.484 1 96.94 65 LYS B C 1
ATOM 1435 O O . LYS B 1 65 ? -5.488 10.961 4.52 1 96.94 65 LYS B O 1
ATOM 1440 N N . PHE B 1 66 ? -5.789 11.055 2.271 1 98.31 66 PHE B N 1
ATOM 1441 C CA . PHE B 1 66 ? -6.059 9.625 2.166 1 98.31 66 PHE B CA 1
ATOM 1442 C C . PHE B 1 66 ? -5.145 8.977 1.132 1 98.31 66 PHE B C 1
ATOM 1444 O O . PHE B 1 66 ? -4.887 9.555 0.075 1 98.31 66 PHE B O 1
ATOM 1451 N N . ILE B 1 67 ? -4.703 7.781 1.424 1 98.81 67 ILE B N 1
ATOM 1452 C CA . ILE B 1 67 ? -4.102 6.848 0.481 1 98.81 67 ILE B CA 1
ATOM 1453 C C . ILE B 1 67 ? -4.91 5.551 0.452 1 98.81 67 ILE B C 1
ATOM 1455 O O . ILE B 1 67 ? -5.164 4.945 1.497 1 98.81 67 ILE B O 1
ATOM 1459 N N . VAL B 1 68 ? -5.363 5.191 -0.705 1 98.94 68 VAL B N 1
ATOM 1460 C CA . VAL B 1 68 ? -6.055 3.92 -0.896 1 98.94 68 VAL B CA 1
ATOM 1461 C C . VAL B 1 68 ? -5.219 3.006 -1.791 1 98.94 68 VAL B C 1
ATOM 1463 O O . VAL B 1 68 ? -4.848 3.389 -2.902 1 98.94 68 VAL B O 1
ATOM 1466 N N . SER B 1 69 ? -4.887 1.894 -1.334 1 98.94 69 SER B N 1
ATOM 1467 C CA . SER B 1 69 ? -4.176 0.878 -2.102 1 98.94 69 SER B CA 1
ATOM 1468 C C . SER B 1 69 ? -5.016 -0.383 -2.268 1 98.94 69 SER B C 1
ATOM 1470 O O . SER B 1 69 ? -5.688 -0.814 -1.328 1 98.94 69 SER B O 1
ATOM 1472 N N . CYS B 1 70 ? -4.973 -0.998 -3.391 1 98.94 70 CYS B N 1
ATOM 1473 C CA . CYS B 1 70 ? -5.754 -2.191 -3.695 1 98.94 70 CYS B CA 1
ATOM 1474 C C . CYS B 1 70 ? -4.891 -3.254 -4.363 1 98.94 70 CYS B C 1
ATOM 1476 O O . CYS B 1 70 ? -4.23 -2.98 -5.367 1 98.94 70 CYS B O 1
ATOM 1478 N N . LEU B 1 71 ? -4.898 -4.434 -3.834 1 98.69 71 LEU B N 1
ATOM 1479 C CA . LEU B 1 71 ? -4.262 -5.617 -4.395 1 98.69 71 LEU B CA 1
ATOM 1480 C C . LEU B 1 71 ? -5.301 -6.641 -4.832 1 98.69 71 LEU B C 1
ATOM 1482 O O . LEU B 1 71 ? -6.195 -6.992 -4.059 1 98.69 71 LEU B O 1
ATOM 1486 N N . ILE B 1 72 ? -5.207 -7.09 -6.016 1 98.44 72 ILE B N 1
ATOM 1487 C CA . ILE B 1 72 ? -6 -8.227 -6.477 1 98.44 72 ILE B CA 1
ATOM 1488 C C . ILE B 1 72 ? -5.078 -9.375 -6.867 1 98.44 72 ILE B C 1
ATOM 1490 O O . ILE B 1 72 ? -4.133 -9.188 -7.637 1 98.44 72 ILE B O 1
ATOM 1494 N N . LEU B 1 73 ? -5.426 -10.523 -6.355 1 96.5 73 LEU B N 1
ATOM 1495 C CA . LEU B 1 73 ? -4.648 -11.734 -6.602 1 96.5 73 LEU B CA 1
ATOM 1496 C C . LEU B 1 73 ? -5.523 -12.836 -7.191 1 96.5 73 LEU B C 1
ATOM 1498 O O . LEU B 1 73 ? -6.613 -13.109 -6.684 1 96.5 73 LEU B O 1
ATOM 1502 N N . GLN B 1 74 ? -5 -13.375 -8.281 1 96 74 GLN B N 1
ATOM 1503 C CA . GLN B 1 74 ? -5.598 -14.633 -8.719 1 96 74 GLN B CA 1
ATOM 1504 C C . GLN B 1 74 ? -5.301 -15.758 -7.73 1 96 74 GLN B C 1
ATOM 1506 O O . GLN B 1 74 ? -4.145 -15.984 -7.371 1 96 74 GLN B O 1
ATOM 1511 N N . LYS B 1 75 ? -6.391 -16.406 -7.301 1 93.38 75 LYS B N 1
ATOM 1512 C CA . LYS B 1 75 ? -6.184 -17.516 -6.379 1 93.38 75 LYS B CA 1
ATOM 1513 C C . LYS B 1 75 ? -5.461 -18.672 -7.059 1 93.38 75 LYS B C 1
ATOM 1515 O O . LYS B 1 75 ? -5.973 -19.25 -8.023 1 93.38 75 LYS B O 1
ATOM 1520 N N . ALA B 1 76 ? -4.324 -18.828 -6.707 1 88.44 76 ALA B N 1
ATOM 1521 C CA . ALA B 1 76 ? -3.447 -19.906 -7.137 1 88.44 76 ALA B CA 1
ATOM 1522 C C . ALA B 1 76 ? -2.445 -20.281 -6.047 1 88.44 76 ALA B C 1
ATOM 1524 O O . ALA B 1 76 ? -2.396 -19.625 -5 1 88.44 76 ALA B O 1
ATOM 1525 N N . ASP B 1 77 ? -1.784 -21.328 -6.195 1 84 77 ASP B N 1
ATOM 1526 C CA . ASP B 1 77 ? -0.725 -21.688 -5.258 1 84 77 ASP B CA 1
ATOM 1527 C C . ASP B 1 77 ? 0.549 -20.906 -5.539 1 84 77 ASP B C 1
ATOM 1529 O O . ASP B 1 77 ? 1.55 -21.469 -5.988 1 84 77 ASP B O 1
ATOM 1533 N N . CYS B 1 78 ? 0.438 -19.641 -5.324 1 87.38 78 CYS B N 1
ATOM 1534 C CA . CYS B 1 78 ? 1.588 -18.766 -5.52 1 87.38 78 CYS B CA 1
ATOM 1535 C C . CYS B 1 78 ? 1.86 -17.938 -4.273 1 87.38 78 CYS B C 1
ATOM 1537 O O . CYS B 1 78 ? 0.952 -17.688 -3.48 1 87.38 78 CYS B O 1
ATOM 1539 N N . GLY B 1 79 ? 3.115 -17.734 -4.035 1 93.25 79 GLY B N 1
ATOM 1540 C CA . GLY B 1 79 ? 3.549 -17.016 -2.84 1 93.25 79 GLY B CA 1
ATOM 1541 C C . GLY B 1 79 ? 3.428 -15.516 -2.965 1 93.25 79 GLY B C 1
ATOM 1542 O O . GLY B 1 79 ? 4.051 -14.906 -3.838 1 93.25 79 GLY B O 1
ATOM 1543 N N . VAL B 1 80 ? 2.656 -14.883 -2.086 1 95.25 80 VAL B N 1
ATOM 1544 C CA . VAL B 1 80 ? 2.5 -13.438 -2.045 1 95.25 80 VAL B CA 1
ATOM 1545 C C . VAL B 1 80 ? 2.576 -12.945 -0.6 1 95.25 80 VAL B C 1
ATOM 1547 O O . VAL B 1 80 ? 1.982 -13.555 0.298 1 95.25 80 VAL B O 1
ATOM 1550 N N . SER B 1 81 ? 3.332 -11.859 -0.363 1 97.62 81 SER B N 1
ATOM 1551 C CA . SER B 1 81 ? 3.387 -11.219 0.946 1 97.62 81 SER B CA 1
ATOM 1552 C C . SER B 1 81 ? 3.238 -9.703 0.825 1 97.62 81 SER B C 1
ATOM 1554 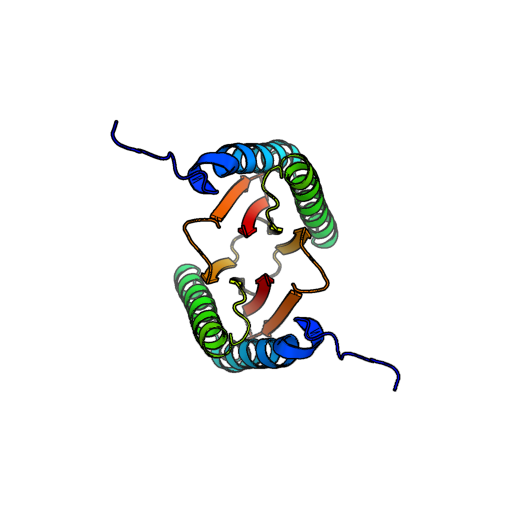O O . SER B 1 81 ? 3.916 -9.07 0.014 1 97.62 81 SER B O 1
ATOM 1556 N N . LEU B 1 82 ? 2.346 -9.156 1.622 1 98.31 82 LEU B N 1
ATOM 1557 C CA . LEU B 1 82 ? 2.127 -7.715 1.66 1 98.31 82 LEU B CA 1
ATOM 1558 C C . LEU B 1 82 ? 2.279 -7.18 3.08 1 98.31 82 LEU B C 1
ATOM 1560 O O . LEU B 1 82 ? 1.701 -7.73 4.02 1 98.31 82 LEU B O 1
ATOM 1564 N N . SER B 1 83 ? 3.109 -6.184 3.23 1 98.75 83 SER B N 1
ATOM 1565 C CA . SER B 1 83 ? 3.334 -5.535 4.516 1 98.75 83 SER B CA 1
ATOM 1566 C C . SER B 1 83 ? 3.236 -4.016 4.395 1 98.75 83 SER B C 1
ATOM 1568 O O . SER B 1 83 ? 3.385 -3.467 3.301 1 98.75 83 SER B O 1
ATOM 1570 N N . ALA B 1 84 ? 3 -3.396 5.535 1 98.75 84 ALA B N 1
ATOM 1571 C CA . ALA B 1 84 ? 3.057 -1.939 5.617 1 98.75 84 ALA B CA 1
ATOM 1572 C C . ALA B 1 84 ? 3.518 -1.485 7 1 98.75 84 ALA B C 1
ATOM 1574 O O . ALA B 1 84 ? 3.141 -2.076 8.016 1 98.75 84 ALA B O 1
ATOM 1575 N N . SER B 1 85 ? 4.309 -0.49 7.055 1 98.69 85 SER B N 1
ATOM 1576 C CA . SER B 1 85 ? 4.715 0.196 8.273 1 98.69 85 SER B CA 1
ATOM 1577 C C . SER B 1 85 ? 4.527 1.704 8.156 1 98.69 85 SER B C 1
ATOM 1579 O O . SER B 1 85 ? 4.609 2.258 7.055 1 98.69 85 SER B O 1
ATOM 1581 N N . CYS B 1 86 ? 4.305 2.312 9.266 1 98.44 86 CYS B N 1
ATOM 1582 C CA . CYS B 1 86 ? 4.004 3.74 9.234 1 98.44 86 CYS B CA 1
ATOM 1583 C C . CYS B 1 86 ? 4.789 4.492 10.297 1 98.44 86 CYS B C 1
ATOM 1585 O O . CYS B 1 86 ? 5.047 3.955 11.375 1 98.44 86 CYS B O 1
ATOM 1587 N N . TYR B 1 87 ? 5.172 5.711 9.992 1 97.94 87 TYR B N 1
ATOM 1588 C CA . TYR B 1 87 ? 5.652 6.746 10.906 1 97.94 87 TYR B CA 1
ATOM 1589 C C . TYR B 1 87 ? 4.75 7.973 10.859 1 97.94 87 TYR B C 1
ATOM 1591 O O . TYR B 1 87 ? 4.832 8.781 9.93 1 97.94 87 TYR B O 1
ATOM 1599 N N . TRP B 1 88 ? 3.834 8.086 11.852 1 96.56 88 TRP B N 1
ATOM 1600 C CA . TRP B 1 88 ? 2.842 9.156 11.891 1 96.56 88 TRP B CA 1
ATOM 1601 C C . TRP B 1 88 ? 2.309 9.352 13.305 1 96.56 88 TRP B C 1
ATOM 1603 O O . TRP B 1 88 ? 2.906 8.867 14.273 1 96.56 88 TRP B O 1
ATOM 1613 N N . ASP B 1 89 ? 1.362 10.227 13.516 1 94.62 89 ASP B N 1
ATOM 1614 C CA . ASP B 1 89 ? 0.771 10.516 14.82 1 94.62 89 ASP B CA 1
ATOM 1615 C C . ASP B 1 89 ? -0.435 9.617 15.086 1 94.62 89 ASP B C 1
ATOM 1617 O O . ASP B 1 89 ? -1.511 9.828 14.523 1 94.62 89 ASP B O 1
ATOM 1621 N N . ASN B 1 90 ? -0.284 8.703 16 1 92.94 90 ASN B N 1
ATOM 1622 C CA . ASN B 1 90 ? -1.314 7.707 16.297 1 92.94 90 ASN B CA 1
ATOM 1623 C C . ASN B 1 90 ? -2.547 8.344 16.922 1 92.94 90 ASN B C 1
ATOM 1625 O O . ASN B 1 90 ? -3.602 7.711 17.016 1 92.94 90 ASN B O 1
ATOM 1629 N N . ASN B 1 91 ? -2.439 9.523 17.312 1 91.62 91 ASN B N 1
ATOM 1630 C CA . ASN B 1 91 ? -3.586 10.203 17.906 1 91.62 91 ASN B CA 1
ATOM 1631 C C . ASN B 1 91 ? -4.5 10.789 16.828 1 91.62 91 ASN B C 1
ATOM 1633 O O . ASN B 1 91 ? -5.66 11.109 17.094 1 91.62 91 ASN B O 1
ATOM 1637 N N . THR B 1 92 ? -3.969 11 15.633 1 92.56 92 THR B N 1
ATOM 1638 C CA . THR B 1 92 ? -4.742 11.664 14.586 1 92.56 92 THR B CA 1
ATOM 1639 C C . THR B 1 92 ? -4.891 10.758 13.367 1 92.56 92 THR B C 1
ATOM 1641 O O . THR B 1 92 ? -5.93 10.773 12.695 1 92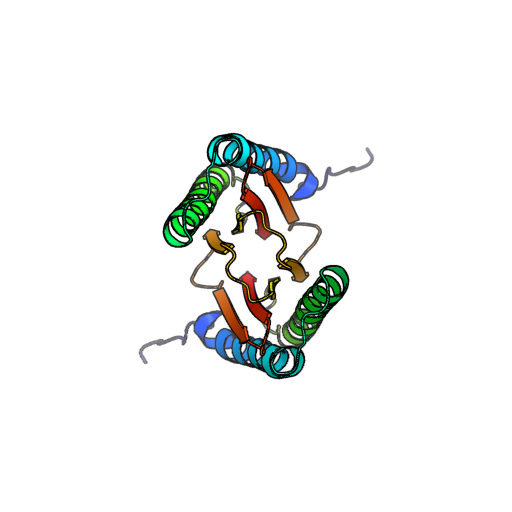.56 92 THR B O 1
ATOM 1644 N N . ASP B 1 93 ? -3.869 10.008 13.125 1 95.69 93 ASP B N 1
ATOM 1645 C CA . ASP B 1 93 ? -3.814 9.219 11.898 1 95.69 93 ASP B CA 1
ATOM 1646 C C . ASP B 1 93 ? -4.316 7.797 12.133 1 95.69 93 ASP B C 1
ATOM 1648 O O . ASP B 1 93 ? -4.441 7.359 13.281 1 95.69 93 ASP B O 1
ATOM 1652 N N . GLY B 1 94 ? -4.668 7.133 11.094 1 96.56 94 GLY B N 1
ATOM 1653 C CA . GLY B 1 94 ? -5.121 5.754 11.227 1 96.56 94 GLY B CA 1
ATOM 1654 C C . GLY B 1 94 ? -5.176 5.02 9.898 1 96.56 94 GLY B C 1
ATOM 1655 O O . GLY B 1 94 ? -4.945 5.609 8.844 1 96.56 94 GLY B O 1
ATOM 1656 N N . SER B 1 95 ? -5.41 3.717 9.992 1 98.12 95 SER B N 1
ATOM 1657 C CA . SER B 1 95 ? -5.5 2.879 8.797 1 98.12 95 SER B CA 1
ATOM 1658 C C . SER B 1 95 ? -6.637 1.869 8.922 1 98.12 95 SER B C 1
ATOM 1660 O O . SER B 1 95 ? -7.094 1.571 10.023 1 98.12 95 SER B O 1
ATOM 1662 N N . VAL B 1 96 ? -7.09 1.464 7.824 1 98.38 96 VAL B N 1
ATOM 1663 C CA . VAL B 1 96 ? -8.094 0.416 7.684 1 98.38 96 VAL B CA 1
ATOM 1664 C C . VAL B 1 96 ? -7.645 -0.601 6.641 1 98.38 96 VAL B C 1
ATOM 1666 O O . VAL B 1 96 ? -7.105 -0.229 5.594 1 98.38 96 VAL B O 1
ATOM 1669 N N . SER B 1 97 ? -7.82 -1.872 6.906 1 98.81 97 SER B N 1
ATOM 1670 C CA . SER B 1 97 ? -7.613 -2.941 5.938 1 98.81 97 SER B CA 1
ATOM 1671 C C . SER B 1 97 ? -8.859 -3.811 5.801 1 98.81 97 SER B C 1
ATOM 1673 O O . SER B 1 97 ? -9.414 -4.273 6.801 1 98.81 97 SER B O 1
ATOM 1675 N N . VAL B 1 98 ? -9.32 -4.008 4.648 1 98.88 98 VAL B N 1
ATOM 1676 C CA . VAL B 1 98 ? -10.453 -4.887 4.395 1 98.88 98 VAL B CA 1
ATOM 1677 C C . VAL B 1 98 ? -10.109 -5.867 3.275 1 98.88 98 VAL B C 1
ATOM 1679 O O . VAL B 1 98 ? -9.211 -5.605 2.465 1 98.88 98 VAL B O 1
ATOM 1682 N N . LYS B 1 99 ? -10.789 -6.973 3.23 1 98.81 99 LYS B N 1
ATOM 1683 C CA . LYS B 1 99 ? -10.562 -7.984 2.203 1 98.81 99 LYS B CA 1
ATOM 1684 C C . LYS B 1 99 ? -11.875 -8.648 1.787 1 98.81 99 LYS B C 1
ATOM 1686 O O . LYS B 1 99 ? -12.852 -8.641 2.539 1 98.81 99 LYS B O 1
ATOM 1691 N N . GLN B 1 100 ? -11.938 -9.109 0.653 1 98.81 100 GLN B N 1
ATOM 1692 C CA . GLN B 1 100 ? -13.039 -9.891 0.092 1 98.81 100 GLN B CA 1
ATOM 1693 C C . GLN B 1 100 ? -12.531 -10.906 -0.923 1 98.81 100 GLN B C 1
ATOM 1695 O O . GLN B 1 100 ? -11.492 -10.703 -1.55 1 98.81 100 GLN B O 1
ATOM 1700 N N . GLU B 1 101 ? -13.227 -11.992 -1.089 1 98.12 101 GLU B N 1
ATOM 1701 C CA . GLU B 1 101 ? -12.82 -13.031 -2.037 1 98.12 101 GLU B CA 1
ATOM 1702 C C . GLU B 1 101 ? -13.969 -13.406 -2.969 1 98.12 101 GLU B C 1
ATOM 1704 O O . GLU B 1 101 ? -15.141 -13.305 -2.594 1 98.12 101 GLU B O 1
ATOM 1709 N N . SER B 1 102 ? -13.586 -13.68 -4.152 1 98.12 102 SER B N 1
ATOM 1710 C CA . SER B 1 102 ? -14.445 -14.406 -5.082 1 98.12 102 SER B CA 1
ATOM 1711 C C . SER B 1 102 ? -14.023 -15.867 -5.211 1 98.12 102 SER B C 1
ATOM 1713 O O . SER B 1 102 ? -13.219 -16.359 -4.414 1 98.12 102 SER B O 1
ATOM 1715 N N . ASP B 1 103 ? -14.602 -16.547 -6.172 1 97.38 103 ASP B N 1
ATOM 1716 C CA . ASP B 1 103 ? -14.227 -17.953 -6.375 1 97.38 103 ASP B CA 1
ATOM 1717 C C . ASP B 1 103 ? -12.758 -18.078 -6.773 1 97.38 103 ASP B C 1
ATOM 1719 O O . ASP B 1 103 ? -12.094 -19.047 -6.414 1 97.38 103 ASP B O 1
ATOM 1723 N N . ASN B 1 104 ? -12.266 -17.062 -7.512 1 97.31 104 ASN B N 1
ATOM 1724 C CA . ASN B 1 104 ? -10.93 -17.281 -8.055 1 97.31 104 ASN B CA 1
ATOM 1725 C C . ASN B 1 104 ? -10.008 -16.094 -7.789 1 97.31 104 ASN B C 1
ATOM 1727 O O . ASN B 1 104 ? -8.922 -16.016 -8.359 1 97.31 104 ASN B O 1
ATOM 1731 N N . ALA B 1 105 ? -10.469 -15.125 -6.949 1 97.81 105 ALA B N 1
ATOM 1732 C CA . ALA B 1 105 ? -9.617 -13.969 -6.688 1 97.81 105 ALA B CA 1
ATOM 1733 C C . ALA B 1 105 ? -9.734 -13.516 -5.234 1 97.81 105 ALA B C 1
ATOM 1735 O O . ALA B 1 105 ? -10.766 -13.742 -4.59 1 97.81 105 ALA B O 1
ATOM 1736 N N . LEU B 1 106 ? -8.656 -13.008 -4.723 1 97.94 106 LEU B N 1
ATOM 1737 C CA . LEU B 1 106 ? -8.609 -12.297 -3.449 1 97.94 106 LEU B CA 1
ATOM 1738 C C . LEU B 1 106 ? -8.312 -10.82 -3.662 1 97.94 106 LEU B C 1
ATOM 1740 O O . LEU B 1 106 ? -7.469 -10.461 -4.484 1 97.94 106 LEU B O 1
ATOM 1744 N N . CYS B 1 107 ? -9.016 -9.984 -2.957 1 98.81 107 CYS B N 1
ATOM 1745 C CA . CYS B 1 107 ? -8.781 -8.547 -3.014 1 98.81 107 CYS B CA 1
ATOM 1746 C C . CYS B 1 107 ? -8.531 -7.98 -1.62 1 98.81 107 CYS B C 1
ATOM 1748 O O . CYS B 1 107 ? -9.281 -8.266 -0.685 1 98.81 107 CYS B O 1
ATOM 1750 N N . ILE B 1 108 ? -7.461 -7.211 -1.511 1 98.88 108 ILE B N 1
ATOM 1751 C CA . ILE B 1 108 ? -7.129 -6.523 -0.267 1 98.88 108 ILE B CA 1
ATOM 1752 C C . ILE B 1 108 ? -7.043 -5.02 -0.514 1 98.88 108 ILE B C 1
ATOM 1754 O O . ILE B 1 108 ? -6.375 -4.578 -1.451 1 98.88 108 ILE B O 1
ATOM 1758 N N . VAL B 1 109 ? -7.715 -4.309 0.318 1 98.94 109 VAL B N 1
ATOM 1759 C CA . VAL B 1 109 ? -7.641 -2.852 0.258 1 98.94 109 VAL B CA 1
ATOM 1760 C C . VAL B 1 109 ? -7.102 -2.305 1.577 1 98.94 109 VAL B C 1
ATOM 1762 O O . VAL B 1 109 ? -7.555 -2.699 2.654 1 98.94 109 VAL B O 1
ATOM 1765 N N . ASN B 1 110 ? -6.121 -1.471 1.478 1 98.94 110 ASN B N 1
ATOM 1766 C CA . ASN B 1 110 ? -5.594 -0.709 2.605 1 98.94 110 ASN B CA 1
ATOM 1767 C C . ASN B 1 110 ? -5.844 0.787 2.438 1 98.94 110 ASN B C 1
ATOM 1769 O O . ASN B 1 110 ? -5.625 1.341 1.359 1 98.94 110 ASN B O 1
ATOM 1773 N N . ILE B 1 111 ? -6.309 1.337 3.514 1 98.88 111 ILE B N 1
ATOM 1774 C CA . ILE B 1 111 ? -6.562 2.773 3.529 1 98.88 111 ILE B CA 1
ATOM 1775 C C . ILE B 1 111 ? -5.758 3.426 4.652 1 98.88 111 ILE B C 1
ATOM 1777 O O . ILE B 1 111 ? -5.746 2.934 5.781 1 98.88 111 ILE B O 1
ATOM 1781 N N . PHE B 1 112 ? -5.082 4.504 4.297 1 98.56 112 PHE B N 1
ATOM 1782 C CA . PHE B 1 112 ? -4.363 5.305 5.285 1 98.56 112 PHE B CA 1
ATOM 1783 C C . PHE B 1 112 ? -4.918 6.727 5.336 1 98.56 112 PHE B C 1
ATOM 1785 O O . PHE B 1 112 ? -5.102 7.363 4.297 1 98.56 112 PHE B O 1
ATOM 1792 N N . ALA B 1 113 ? -5.188 7.141 6.523 1 97.38 113 ALA B N 1
ATOM 1793 C CA . ALA B 1 113 ? -5.68 8.492 6.77 1 97.38 113 ALA B CA 1
ATOM 1794 C C . ALA B 1 113 ? -4.676 9.305 7.582 1 97.38 113 ALA B C 1
ATOM 1796 O O . ALA B 1 113 ? -4.34 8.93 8.711 1 97.38 113 ALA B O 1
ATOM 1797 N N . CYS B 1 114 ? -4.188 10.391 6.977 1 96.06 114 CYS B N 1
ATOM 1798 C CA . CYS B 1 114 ? -3.254 11.281 7.648 1 96.06 114 CYS B CA 1
ATOM 1799 C C . CYS B 1 114 ? -3.939 12.586 8.055 1 96.06 114 CYS B C 1
ATOM 1801 O O . CYS B 1 114 ? -4.301 13.391 7.195 1 96.06 114 CYS B O 1
ATOM 1803 N N . GLY B 1 115 ? -4.07 12.703 9.312 1 90.81 115 GLY B N 1
ATOM 1804 C CA . GLY B 1 115 ? -4.707 13.906 9.82 1 90.81 115 GLY B CA 1
ATOM 1805 C C . GLY B 1 115 ? -3.725 15.039 10.078 1 90.81 115 GLY B C 1
ATOM 1806 O O . GLY B 1 115 ? -2.51 14.844 9.977 1 90.81 115 GLY B O 1
ATOM 1807 N N . GLY B 1 116 ? -4.148 16.281 10.32 1 78.19 116 GLY B N 1
ATOM 1808 C CA . GLY B 1 116 ? -3.359 17.469 10.617 1 78.19 116 GLY B CA 1
ATOM 1809 C C . GLY B 1 116 ? -2.914 17.531 12.07 1 78.19 116 GLY B C 1
ATOM 1810 O O . GLY B 1 116 ? -3.461 16.844 12.922 1 78.19 116 GLY B O 1
#

Solvent-accessible surface area (backbone atoms only — not comparable to full-atom values): 12496 Å² total; per-residue (Å²): 129,81,80,72,64,73,68,84,14,30,72,71,66,44,39,63,59,52,49,49,52,51,47,52,50,37,56,68,62,31,47,79,35,74,72,81,49,52,68,60,44,38,52,50,28,43,49,51,24,50,54,49,49,54,54,47,61,75,64,47,84,75,62,54,29,39,39,29,32,21,38,38,33,44,67,61,101,64,45,64,24,77,34,72,40,73,48,73,54,79,69,38,25,43,73,48,75,48,73,43,52,26,91,41,26,39,36,40,38,40,36,38,37,47,44,122,129,82,80,71,66,74,68,86,16,32,72,71,64,44,40,63,58,53,47,49,53,50,47,52,50,37,56,68,62,31,48,82,35,72,73,82,49,51,68,61,45,36,52,49,27,43,49,52,24,51,54,48,49,54,55,48,61,75,64,48,84,76,63,53,27,40,39,29,34,21,37,38,34,45,65,62,101,63,45,63,24,78,32,71,40,73,48,74,54,78,68,39,25,43,72,49,74,47,72,42,54,26,92,39,25,40,36,41,38,40,35,39,38,46,44,122